Protein AF-A0A1H2I2M3-F1 (afdb_monomer_lite)

InterPro domains:
  IPR018961 DnaJ homologue, subfamily C, member 28, conserved domain [PF09350] (14-83)

Structure (mmCIF, N/CA/C/O backbone):
data_AF-A0A1H2I2M3-F1
#
_entry.id   AF-A0A1H2I2M3-F1
#
loop_
_atom_site.group_PDB
_atom_site.id
_atom_site.type_symbol
_atom_site.label_atom_id
_atom_site.label_alt_id
_atom_site.label_comp_id
_atom_site.label_asym_id
_atom_site.label_entity_id
_atom_site.label_seq_id
_atom_site.pdbx_PDB_ins_code
_atom_site.Cartn_x
_atom_site.Cartn_y
_atom_site.Cartn_z
_atom_site.occupancy
_atom_site.B_iso_or_equiv
_atom_site.auth_seq_id
_atom_site.auth_comp_id
_atom_site.auth_asym_id
_atom_site.auth_atom_id
_atom_site.pdbx_PDB_model_num
ATOM 1 N N . MET A 1 1 ? 15.510 4.700 -72.381 1.00 47.81 1 MET A N 1
ATOM 2 C CA . MET A 1 1 ? 16.588 4.131 -71.543 1.00 47.81 1 MET A CA 1
ATOM 3 C C . MET A 1 1 ? 15.978 3.822 -70.189 1.00 47.81 1 MET A C 1
ATOM 5 O O . MET A 1 1 ? 15.297 4.693 -69.669 1.00 47.81 1 MET A O 1
ATOM 9 N N . ALA A 1 2 ? 16.117 2.599 -69.675 1.00 64.12 2 ALA A N 1
ATOM 10 C CA . ALA A 1 2 ? 15.568 2.243 -68.368 1.00 64.12 2 ALA A CA 1
ATOM 11 C C . ALA A 1 2 ? 16.509 2.746 -67.267 1.00 64.12 2 ALA A C 1
ATOM 13 O O . ALA A 1 2 ? 17.705 2.452 -67.292 1.00 64.12 2 ALA A O 1
ATOM 14 N N . GLU A 1 3 ? 15.970 3.534 -66.344 1.00 76.62 3 GLU A N 1
ATOM 15 C CA . GLU A 1 3 ? 16.700 4.064 -65.198 1.00 76.62 3 GLU A CA 1
ATOM 16 C C . GLU A 1 3 ? 17.161 2.911 -64.294 1.00 76.62 3 GLU A C 1
ATOM 18 O O . GLU A 1 3 ? 16.385 2.019 -63.944 1.00 76.62 3 GLU A O 1
ATOM 23 N N . ARG A 1 4 ? 18.459 2.879 -63.969 1.00 75.50 4 ARG A N 1
ATOM 24 C CA . ARG A 1 4 ? 19.046 1.857 -63.095 1.00 75.50 4 ARG A CA 1
ATOM 25 C C . ARG A 1 4 ? 18.972 2.323 -61.649 1.00 75.50 4 ARG A C 1
ATOM 27 O O . ARG A 1 4 ? 19.328 3.456 -61.342 1.00 75.50 4 ARG A O 1
ATOM 34 N N . LYS A 1 5 ? 18.586 1.406 -60.763 1.00 76.25 5 LYS A N 1
ATOM 35 C CA . LYS A 1 5 ? 18.534 1.636 -59.318 1.00 76.25 5 LYS A CA 1
ATOM 36 C C . LYS A 1 5 ? 19.879 2.189 -58.797 1.00 76.25 5 LYS A C 1
ATOM 38 O O . LYS A 1 5 ? 20.904 1.540 -59.036 1.00 76.25 5 LYS A O 1
ATOM 43 N N . PRO A 1 6 ? 19.892 3.332 -58.084 1.00 83.94 6 PRO A N 1
ATOM 44 C CA . PRO A 1 6 ? 21.108 3.901 -57.514 1.00 83.94 6 PRO A CA 1
ATOM 45 C C . PRO A 1 6 ? 21.795 2.935 -56.533 1.00 83.94 6 PRO A C 1
ATOM 47 O O . PRO A 1 6 ? 21.110 2.251 -55.763 1.00 83.94 6 PRO A O 1
ATOM 50 N N . PRO A 1 7 ? 23.138 2.868 -56.521 1.00 71.12 7 PRO A N 1
ATOM 51 C CA . PRO A 1 7 ? 23.868 2.052 -55.555 1.00 71.12 7 PRO A CA 1
ATOM 52 C C . PRO A 1 7 ? 23.600 2.547 -54.123 1.00 71.12 7 PRO A C 1
ATOM 54 O O . PRO A 1 7 ? 23.611 3.746 -53.865 1.00 71.12 7 PRO A O 1
ATOM 57 N N . GLY A 1 8 ? 23.334 1.619 -53.197 1.00 77.69 8 GLY A N 1
ATOM 58 C CA . GLY A 1 8 ? 22.980 1.919 -51.799 1.00 77.69 8 GLY A CA 1
ATOM 59 C C . GLY A 1 8 ? 21.475 1.988 -51.510 1.00 77.69 8 GLY A C 1
ATOM 60 O O . GLY A 1 8 ? 21.080 1.978 -50.348 1.00 77.69 8 GLY A O 1
ATOM 61 N N . MET A 1 9 ? 20.619 1.983 -52.537 1.00 75.88 9 MET A N 1
ATOM 62 C CA . MET A 1 9 ? 19.170 1.930 -52.347 1.00 75.88 9 MET A CA 1
ATOM 63 C C . MET A 1 9 ? 18.713 0.474 -52.148 1.00 75.88 9 MET A C 1
ATOM 65 O O . MET A 1 9 ? 18.769 -0.348 -53.069 1.00 75.88 9 MET A O 1
ATOM 69 N N . GLY A 1 10 ? 18.274 0.141 -50.930 1.00 79.75 10 GLY A N 1
ATOM 70 C CA . GLY A 1 10 ? 17.680 -1.154 -50.574 1.00 79.75 10 GLY A CA 1
ATOM 71 C C . GLY A 1 10 ? 16.329 -1.402 -51.256 1.00 79.75 10 GLY A C 1
ATOM 72 O O . GLY A 1 10 ? 15.814 -0.549 -51.979 1.00 79.75 10 GLY A O 1
ATOM 73 N N . PHE A 1 11 ? 15.786 -2.614 -51.145 1.00 82.25 11 PHE A N 1
ATOM 74 C CA . PHE A 1 11 ? 14.374 -2.858 -51.477 1.00 82.25 11 PHE A CA 1
ATOM 75 C C . PHE A 1 11 ? 13.494 -2.392 -50.314 1.00 82.25 11 PHE A C 1
ATOM 77 O O . PHE A 1 11 ? 13.989 -2.308 -49.191 1.00 82.25 11 PHE A O 1
ATOM 84 N N . GLU A 1 12 ? 12.224 -2.085 -50.593 1.00 84.19 12 GLU A N 1
ATOM 85 C CA . GLU A 1 12 ? 11.235 -1.766 -49.555 1.00 84.19 12 GLU A CA 1
ATOM 86 C C . GLU A 1 12 ? 11.249 -2.878 -48.496 1.00 84.19 12 GLU A C 1
ATOM 88 O O . GLU A 1 12 ? 11.141 -4.064 -48.834 1.00 84.19 12 GLU A O 1
ATOM 93 N N . SER A 1 13 ? 11.443 -2.513 -47.226 1.00 90.00 13 SER A N 1
ATOM 94 C CA . SER A 1 13 ? 11.343 -3.489 -46.149 1.00 90.00 13 SER A CA 1
ATOM 95 C C . SER A 1 13 ? 9.880 -3.861 -45.917 1.00 90.00 13 SER A C 1
ATOM 97 O O . SER A 1 13 ? 8.958 -3.137 -46.291 1.00 90.00 13 SER A O 1
ATOM 99 N N . TRP A 1 14 ? 9.644 -4.991 -45.254 1.00 92.00 14 TRP A N 1
ATOM 100 C CA . TRP A 1 14 ? 8.286 -5.357 -44.854 1.00 92.00 14 TRP A CA 1
ATOM 101 C C . TRP A 1 14 ? 7.624 -4.265 -43.989 1.00 92.00 14 TRP A C 1
ATOM 103 O O . TRP A 1 14 ? 6.433 -4.014 -44.144 1.00 92.00 14 TRP A O 1
ATOM 113 N N . ILE A 1 15 ? 8.401 -3.565 -43.151 1.00 92.00 15 ILE A N 1
ATOM 114 C CA . ILE A 1 15 ? 7.915 -2.450 -42.324 1.00 92.00 15 ILE A CA 1
ATOM 115 C C . ILE A 1 15 ? 7.539 -1.250 -43.201 1.00 92.00 15 ILE A C 1
ATOM 117 O O . ILE A 1 15 ? 6.446 -0.711 -43.045 1.00 92.00 15 ILE A O 1
ATOM 121 N N . ASP A 1 16 ? 8.394 -0.870 -44.154 1.00 92.44 16 ASP A N 1
ATOM 122 C CA . ASP A 1 16 ? 8.117 0.251 -45.066 1.00 92.44 16 ASP A CA 1
ATOM 123 C C . ASP A 1 16 ? 6.842 -0.005 -45.880 1.00 92.44 16 ASP A C 1
ATOM 125 O O . ASP A 1 16 ? 5.989 0.876 -46.000 1.00 92.44 16 ASP A O 1
ATOM 129 N N . LYS A 1 17 ? 6.662 -1.249 -46.344 1.00 94.19 17 LYS A N 1
ATOM 130 C CA . LYS A 1 17 ? 5.452 -1.681 -47.045 1.00 94.19 17 LYS A CA 1
ATOM 131 C C . LYS A 1 17 ? 4.201 -1.531 -46.179 1.00 94.19 17 LYS A C 1
ATOM 133 O O . LYS A 1 17 ? 3.197 -1.015 -46.662 1.00 94.19 17 LYS A O 1
ATOM 138 N N . GLN A 1 18 ? 4.251 -1.946 -44.910 1.00 95.12 18 GLN A N 1
ATOM 139 C CA . GLN A 1 18 ? 3.126 -1.785 -43.979 1.00 95.12 18 GLN A CA 1
ATOM 140 C C . GLN A 1 18 ? 2.774 -0.309 -43.751 1.00 95.12 18 GLN A C 1
ATOM 142 O O . GLN A 1 18 ? 1.595 0.040 -43.731 1.00 95.12 18 GLN A O 1
ATOM 147 N N . VAL A 1 19 ? 3.780 0.563 -43.630 1.00 92.75 19 VAL A N 1
ATOM 148 C CA . VAL A 1 19 ? 3.571 2.009 -43.459 1.00 92.75 19 VAL A CA 1
ATOM 149 C C . VAL A 1 19 ? 2.932 2.624 -44.704 1.00 92.75 19 VAL A C 1
ATOM 151 O O . VAL A 1 19 ? 1.960 3.369 -44.574 1.00 92.75 19 VAL A O 1
ATOM 154 N N . ARG A 1 20 ? 3.424 2.289 -45.905 1.00 94.12 20 ARG A N 1
ATOM 155 C CA . ARG A 1 20 ? 2.847 2.771 -47.170 1.00 94.12 20 ARG A CA 1
ATOM 156 C C . ARG A 1 20 ? 1.401 2.313 -47.334 1.00 94.12 20 ARG A C 1
ATOM 158 O O . ARG A 1 20 ? 0.538 3.131 -47.627 1.00 94.12 20 ARG A O 1
ATOM 165 N N . GLU A 1 21 ? 1.121 1.033 -47.104 1.00 95.75 21 GLU A N 1
ATOM 166 C CA . GLU A 1 21 ? -0.240 0.497 -47.205 1.00 95.75 21 GLU A CA 1
ATOM 167 C C . GLU A 1 21 ? -1.193 1.146 -46.185 1.00 95.75 21 GLU A C 1
ATOM 169 O O . GLU A 1 21 ? -2.357 1.372 -46.502 1.00 95.75 21 GLU A O 1
ATOM 174 N N . ALA A 1 22 ? -0.727 1.473 -44.974 1.00 92.44 22 ALA A N 1
ATOM 175 C CA . ALA A 1 22 ? -1.521 2.198 -43.978 1.00 92.44 22 ALA A CA 1
ATOM 176 C C . ALA A 1 22 ? -1.791 3.660 -44.382 1.00 92.44 22 ALA A C 1
ATOM 178 O O . ALA A 1 22 ? -2.905 4.151 -44.196 1.00 92.44 22 ALA A O 1
ATOM 179 N N . GLN A 1 23 ? -0.814 4.339 -44.996 1.00 92.19 23 GLN A N 1
ATOM 180 C CA . GLN A 1 23 ? -1.016 5.668 -45.590 1.00 92.19 23 GLN A CA 1
ATOM 181 C C . GLN A 1 23 ? -2.013 5.630 -46.750 1.00 92.19 23 GLN A C 1
ATOM 183 O O . GLN A 1 23 ? -2.911 6.460 -46.797 1.00 92.19 23 GLN A O 1
ATOM 188 N N . GLU A 1 24 ? -1.914 4.646 -47.648 1.00 94.25 24 GLU A N 1
ATOM 189 C CA . GLU A 1 24 ? -2.851 4.468 -48.769 1.00 94.25 24 GLU A CA 1
ATOM 190 C C . GLU A 1 24 ? -4.293 4.207 -48.302 1.00 94.25 24 GLU A C 1
ATOM 192 O O . GLU A 1 24 ? -5.240 4.574 -48.995 1.00 94.25 24 GLU A O 1
ATOM 197 N N . ARG A 1 25 ? -4.473 3.605 -47.120 1.00 95.56 25 ARG A N 1
ATOM 198 C CA . ARG A 1 25 ? -5.786 3.420 -46.479 1.00 95.56 25 ARG A CA 1
ATOM 199 C C . ARG A 1 25 ? -6.299 4.656 -45.732 1.00 95.56 25 ARG A C 1
ATOM 201 O O . ARG A 1 25 ? -7.422 4.616 -45.235 1.00 95.56 25 ARG A O 1
ATOM 208 N N . GLY A 1 26 ? -5.506 5.721 -45.631 1.00 92.50 26 GLY A N 1
ATOM 209 C CA . GLY A 1 26 ? -5.875 6.942 -44.915 1.00 92.50 26 GLY A CA 1
ATOM 210 C C . GLY A 1 26 ? -5.849 6.814 -43.388 1.00 92.50 26 GLY A C 1
ATOM 211 O O . GLY A 1 26 ? -6.431 7.642 -42.693 1.00 92.50 26 GLY A O 1
ATOM 212 N N . GLU A 1 27 ? -5.160 5.812 -42.821 1.00 92.12 27 GLU A N 1
ATOM 213 C CA . GLU A 1 27 ? -5.087 5.618 -41.356 1.00 92.12 27 GLU A CA 1
ATOM 214 C C . GLU A 1 27 ? -4.399 6.786 -40.619 1.00 92.12 27 GLU A C 1
ATOM 216 O O . GLU A 1 27 ? -4.521 6.915 -39.402 1.00 92.12 27 GLU A O 1
ATOM 221 N N . PHE A 1 28 ? -3.697 7.657 -41.352 1.00 89.31 28 PHE A N 1
ATOM 222 C CA . PHE A 1 28 ? -3.025 8.848 -40.827 1.00 89.31 28 PHE A CA 1
ATOM 223 C C . PHE A 1 28 ? -3.736 10.173 -41.176 1.00 89.31 28 PHE A C 1
ATOM 225 O O . PHE A 1 28 ? -3.228 11.234 -40.810 1.00 89.31 28 PHE A O 1
ATOM 232 N N . ASP A 1 29 ? -4.888 10.143 -41.857 1.00 88.12 29 ASP A N 1
ATOM 233 C CA . ASP A 1 29 ? -5.543 11.359 -42.371 1.00 88.12 29 ASP A CA 1
ATOM 234 C C . ASP A 1 29 ? -6.263 12.171 -41.277 1.00 88.12 29 ASP A C 1
ATOM 236 O O . ASP A 1 29 ? -6.307 13.398 -41.351 1.00 88.12 29 ASP A O 1
ATOM 240 N N . ASP A 1 30 ? -6.778 11.514 -40.230 1.00 86.44 30 ASP A N 1
ATOM 241 C CA . ASP A 1 30 ? -7.520 12.148 -39.122 1.00 86.44 30 ASP A CA 1
ATOM 242 C C . ASP A 1 30 ? -6.716 12.181 -37.810 1.00 86.44 30 ASP A C 1
ATOM 244 O O . ASP A 1 30 ? -7.215 11.923 -36.712 1.00 86.44 30 ASP A O 1
ATOM 248 N N . LEU A 1 31 ? -5.414 12.472 -37.899 1.00 88.50 31 LEU A N 1
ATOM 249 C CA . LEU A 1 31 ? -4.622 12.671 -36.688 1.00 88.50 31 LEU A CA 1
ATOM 250 C C . LEU A 1 31 ? -4.967 14.036 -36.060 1.00 88.50 31 LEU A C 1
ATOM 252 O O . LEU A 1 31 ? -4.858 15.065 -36.732 1.00 88.50 31 LEU A O 1
ATOM 256 N N . PRO A 1 32 ? -5.265 14.109 -34.746 1.00 82.50 32 PRO A N 1
ATOM 257 C CA . PRO A 1 32 ? -5.726 15.340 -34.086 1.00 82.50 32 PRO A CA 1
ATOM 258 C C . PRO A 1 32 ? -4.817 16.567 -34.285 1.00 82.50 32 PRO A C 1
ATOM 260 O O . PRO A 1 32 ? -5.284 17.716 -34.310 1.00 82.50 32 PRO A O 1
ATOM 263 N N . LEU A 1 33 ? -3.511 16.314 -34.429 1.00 81.19 33 LEU A N 1
ATOM 264 C CA . LEU A 1 33 ? -2.455 17.314 -34.588 1.00 81.19 33 LEU A CA 1
ATOM 265 C C . LEU A 1 33 ? -1.786 17.287 -35.975 1.00 81.19 33 LEU A C 1
ATOM 267 O O . LEU A 1 33 ? -0.739 17.912 -36.140 1.00 81.19 33 LEU A O 1
ATOM 271 N N . ALA A 1 34 ? -2.362 16.609 -36.977 1.00 86.62 34 ALA A N 1
ATOM 272 C CA . ALA A 1 34 ? -1.834 16.632 -38.344 1.00 86.62 34 ALA A CA 1
ATOM 273 C C . ALA A 1 34 ? -1.679 18.078 -38.846 1.00 86.62 34 ALA A C 1
ATOM 275 O O . ALA A 1 34 ? -2.630 18.860 -38.834 1.00 86.62 34 ALA A O 1
ATOM 276 N N . GLY A 1 35 ? -0.456 18.447 -39.239 1.00 85.94 35 GLY A N 1
ATOM 277 C CA . GLY A 1 35 ? -0.126 19.784 -39.749 1.00 85.94 35 GLY A CA 1
ATOM 278 C C . GLY A 1 35 ? -0.225 20.931 -38.732 1.00 85.94 35 GLY A C 1
ATOM 279 O O . GLY A 1 35 ? 0.024 22.080 -39.096 1.00 85.94 35 GLY A O 1
ATOM 280 N N . LYS A 1 36 ? -0.568 20.657 -37.467 1.00 86.25 36 LYS A N 1
ATOM 281 C CA . LYS A 1 36 ? -0.668 21.662 -36.399 1.00 86.25 36 LYS A CA 1
ATOM 282 C C . LYS A 1 36 ? 0.628 21.693 -35.580 1.00 86.25 36 LYS A C 1
ATOM 284 O O . LYS A 1 36 ? 1.267 20.653 -35.412 1.00 86.25 36 LYS A O 1
ATOM 289 N N . PRO A 1 37 ? 1.031 22.855 -35.033 1.00 83.25 37 PRO A N 1
ATOM 290 C CA . PRO A 1 37 ? 2.143 22.902 -34.093 1.00 83.25 37 PRO A CA 1
ATOM 291 C C . PRO A 1 37 ? 1.828 22.048 -32.860 1.00 83.25 37 PRO A C 1
ATOM 293 O O . PRO A 1 37 ? 0.686 22.001 -32.395 1.00 83.25 37 PRO A O 1
ATOM 296 N N . LEU A 1 38 ? 2.852 21.391 -32.312 1.00 76.56 38 LEU A N 1
ATOM 297 C CA . LEU A 1 38 ? 2.714 20.697 -31.036 1.00 76.56 38 LEU A CA 1
ATOM 298 C C . LEU A 1 38 ? 2.340 21.713 -29.939 1.00 76.56 38 LEU A C 1
ATOM 300 O O . LEU A 1 38 ? 2.870 22.830 -29.948 1.00 76.56 38 LEU A O 1
ATOM 304 N N . PRO A 1 39 ? 1.458 21.351 -28.989 1.00 77.56 39 PRO A N 1
ATOM 305 C CA . PRO A 1 39 ? 1.118 22.228 -27.879 1.00 77.56 39 PRO A CA 1
ATOM 306 C C . PRO A 1 39 ? 2.385 22.665 -27.126 1.00 77.56 39 PRO A C 1
ATOM 308 O O . PRO A 1 39 ? 3.297 21.849 -26.947 1.00 77.56 39 PRO A O 1
ATOM 311 N N . PRO A 1 40 ? 2.467 23.927 -26.667 1.00 72.44 40 PRO A N 1
ATOM 312 C CA . PRO A 1 40 ? 3.627 24.410 -2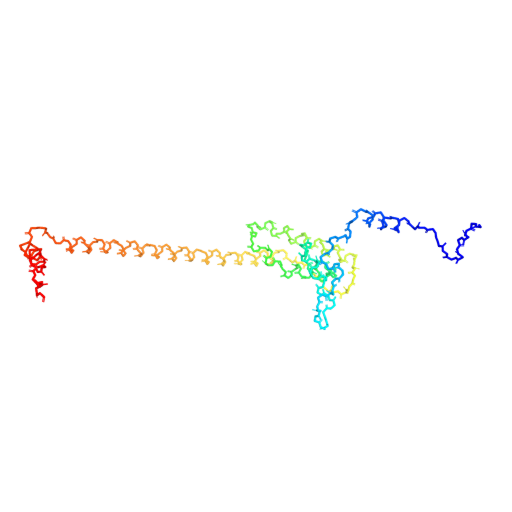5.932 1.00 72.44 40 PRO A CA 1
ATOM 313 C C . PRO A 1 40 ? 3.799 23.600 -24.642 1.00 72.44 40 PRO A C 1
ATOM 315 O O . PRO A 1 40 ? 2.955 23.642 -23.747 1.00 72.44 40 PRO A O 1
ATOM 318 N N . ARG A 1 41 ? 4.899 22.849 -24.545 1.00 69.25 41 ARG A N 1
ATOM 319 C CA . ARG A 1 41 ? 5.267 22.116 -23.327 1.00 69.25 41 ARG A CA 1
ATOM 320 C C . ARG A 1 41 ? 5.976 23.058 -22.359 1.00 69.25 41 ARG A C 1
ATOM 322 O O . ARG A 1 41 ? 6.751 23.918 -22.778 1.00 69.25 41 ARG A O 1
ATOM 329 N N . ARG A 1 42 ? 5.735 22.893 -21.056 1.00 70.50 42 ARG A N 1
ATOM 330 C CA . ARG A 1 42 ? 6.528 23.587 -20.031 1.00 70.50 42 ARG A CA 1
ATOM 331 C C . ARG A 1 42 ? 7.982 23.115 -20.128 1.00 70.50 42 ARG A C 1
ATOM 333 O O . ARG A 1 42 ? 8.235 21.924 -20.303 1.00 70.50 42 ARG A O 1
ATOM 340 N N . GLN A 1 43 ? 8.935 24.043 -20.023 1.00 67.06 43 GLN A N 1
ATOM 341 C CA . GLN A 1 43 ? 10.354 23.686 -19.943 1.00 67.06 43 GLN A CA 1
ATOM 342 C C . GLN A 1 43 ? 10.582 22.729 -18.764 1.00 67.06 43 GLN A C 1
ATOM 344 O O . GLN A 1 43 ? 10.121 22.994 -17.655 1.00 67.06 43 GLN A O 1
ATOM 349 N N . GLY A 1 44 ? 11.271 21.616 -19.028 1.00 68.00 44 GLY A N 1
ATOM 350 C CA . GLY A 1 44 ? 11.573 20.572 -18.042 1.00 68.00 44 GLY A CA 1
ATOM 351 C C . GLY A 1 44 ? 10.565 19.421 -17.973 1.00 68.00 44 GLY A C 1
ATOM 352 O O . GLY A 1 44 ? 10.747 18.519 -17.160 1.00 68.00 44 GLY A O 1
ATOM 353 N N . ASP A 1 45 ? 9.523 19.417 -18.809 1.00 73.50 45 ASP A N 1
ATOM 354 C CA . ASP A 1 45 ? 8.468 18.403 -18.747 1.00 73.50 45 ASP A CA 1
ATOM 355 C C . ASP A 1 45 ? 8.578 17.316 -19.830 1.00 73.50 45 ASP A C 1
ATOM 357 O O . ASP A 1 45 ? 7.672 17.087 -20.633 1.00 73.50 45 ASP A O 1
ATOM 361 N N . GLU A 1 46 ? 9.727 16.641 -19.870 1.00 76.56 46 GLU A N 1
ATOM 362 C CA . GLU A 1 46 ? 10.016 15.578 -20.846 1.00 76.56 46 GLU A CA 1
ATOM 363 C C . GLU A 1 46 ? 9.140 14.330 -20.647 1.00 76.56 46 GLU A C 1
ATOM 365 O O . GLU A 1 46 ? 8.926 13.564 -21.585 1.00 76.56 46 GLU A O 1
ATOM 370 N N . TYR A 1 47 ? 8.597 14.139 -19.440 1.00 81.81 47 TYR A N 1
ATOM 371 C CA . TYR A 1 47 ? 7.877 12.927 -19.041 1.00 81.81 47 TYR A CA 1
ATOM 372 C C . TYR A 1 47 ? 6.348 13.071 -19.021 1.00 81.81 47 TYR A C 1
ATOM 374 O O . TYR A 1 47 ? 5.660 12.074 -18.800 1.00 81.81 47 TYR A O 1
ATOM 382 N N . THR A 1 48 ? 5.778 14.263 -19.245 1.00 83.88 48 THR A N 1
ATOM 383 C CA . THR A 1 48 ? 4.311 14.437 -19.189 1.00 83.88 48 THR A CA 1
ATOM 384 C C . THR A 1 48 ? 3.574 13.630 -20.241 1.00 83.88 48 THR A C 1
ATOM 386 O O . THR A 1 48 ? 2.570 13.010 -19.906 1.00 83.88 48 THR A O 1
ATOM 389 N N . TRP A 1 49 ? 4.108 13.513 -21.459 1.00 82.88 49 TRP A N 1
ATOM 390 C CA . TRP A 1 49 ? 3.474 12.682 -22.488 1.00 82.88 49 TRP A CA 1
ATOM 391 C C . TRP A 1 49 ? 3.379 11.203 -22.065 1.00 82.88 49 TRP A C 1
ATOM 393 O O . TRP A 1 49 ? 2.418 10.530 -22.423 1.00 82.88 49 TRP A O 1
ATOM 403 N N . ILE A 1 50 ? 4.335 10.698 -21.267 1.00 87.12 50 ILE A N 1
ATOM 404 C CA . ILE A 1 50 ? 4.295 9.328 -20.728 1.00 87.12 50 ILE A CA 1
ATOM 405 C C . ILE A 1 50 ? 3.157 9.199 -19.721 1.00 87.12 50 ILE A C 1
ATOM 407 O O . ILE A 1 50 ? 2.408 8.229 -19.762 1.00 87.12 50 ILE A O 1
ATOM 411 N N . ARG A 1 51 ? 3.002 10.180 -18.824 1.00 85.12 51 ARG A N 1
ATOM 412 C CA . ARG A 1 51 ? 1.914 10.180 -17.834 1.00 85.12 51 ARG A CA 1
ATOM 413 C C . ARG A 1 51 ? 0.549 10.280 -18.508 1.00 85.12 51 ARG A C 1
ATOM 415 O O . ARG A 1 51 ? -0.356 9.553 -18.122 1.00 85.12 51 ARG A O 1
ATOM 422 N N . GLU A 1 52 ? 0.418 11.144 -19.512 1.00 86.31 52 GLU A N 1
ATOM 423 C CA . GLU A 1 52 ? -0.796 11.281 -20.323 1.00 86.31 52 GLU A CA 1
ATOM 424 C C . GLU A 1 52 ? -1.116 9.982 -21.061 1.00 86.31 52 GLU A C 1
ATOM 426 O O . GLU A 1 52 ? -2.258 9.534 -21.037 1.00 86.31 52 GLU A O 1
ATOM 431 N N . LYS A 1 53 ? -0.105 9.338 -21.658 1.00 87.19 53 LYS A N 1
ATOM 432 C CA . LYS A 1 53 ? -0.279 8.052 -22.334 1.00 87.19 53 LYS A CA 1
ATOM 433 C C . LYS A 1 53 ? -0.707 6.960 -21.358 1.00 87.19 53 LYS A C 1
ATOM 435 O O . LYS A 1 53 ? -1.674 6.271 -21.641 1.00 87.19 53 LYS A O 1
ATOM 440 N N . LEU A 1 54 ? -0.051 6.831 -20.206 1.00 90.94 54 LEU A N 1
ATOM 441 C CA . LEU A 1 54 ? -0.452 5.867 -19.177 1.00 90.94 54 LEU A CA 1
ATOM 442 C C . LEU A 1 54 ? -1.881 6.121 -18.691 1.00 90.94 54 LEU A C 1
ATOM 444 O O . LEU A 1 54 ? -2.672 5.189 -18.629 1.00 90.94 54 LEU A O 1
ATOM 448 N N . ALA A 1 55 ? -2.240 7.380 -18.428 1.00 87.62 55 ALA A N 1
ATOM 449 C CA . ALA A 1 55 ? -3.596 7.738 -18.026 1.00 87.62 55 ALA A CA 1
ATOM 450 C C . ALA A 1 55 ? -4.633 7.392 -19.108 1.00 87.62 55 ALA A C 1
ATOM 452 O O . ALA A 1 55 ? -5.713 6.908 -18.778 1.00 87.62 55 ALA A O 1
ATOM 453 N N . ALA A 1 56 ? -4.301 7.601 -20.387 1.00 89.00 56 ALA A N 1
ATOM 454 C CA . ALA A 1 56 ? -5.156 7.231 -21.512 1.00 89.00 56 ALA A CA 1
ATOM 455 C C . ALA A 1 56 ? -5.351 5.709 -21.639 1.00 89.00 56 ALA A C 1
ATOM 457 O O . ALA A 1 56 ? -6.434 5.275 -22.016 1.00 89.00 56 ALA A O 1
ATOM 458 N N . GLU A 1 57 ? -4.341 4.909 -21.288 1.00 91.38 57 GLU A N 1
ATOM 459 C CA . GLU A 1 57 ? -4.427 3.439 -21.246 1.00 91.38 57 GLU A CA 1
ATOM 460 C C . GLU A 1 57 ? -5.041 2.908 -19.933 1.00 91.38 57 GLU A C 1
ATOM 462 O O . GLU A 1 57 ? -5.207 1.703 -19.768 1.00 91.38 57 GLU A O 1
ATOM 467 N N . GLY A 1 58 ? -5.384 3.783 -18.978 1.00 90.38 58 GLY A N 1
ATOM 468 C CA . GLY A 1 58 ? -5.876 3.379 -17.656 1.00 90.38 58 GLY A CA 1
ATOM 469 C C . GLY A 1 58 ? -4.799 2.774 -16.747 1.00 90.38 58 GLY A C 1
ATOM 470 O O . GLY A 1 58 ? -5.120 2.164 -15.728 1.00 90.38 58 GLY A O 1
ATOM 471 N N . GLU A 1 59 ? -3.528 2.960 -17.092 1.00 89.75 59 GLU A N 1
ATOM 472 C CA . GLU A 1 59 ? -2.385 2.402 -16.382 1.00 89.75 59 GLU A CA 1
ATOM 473 C C . GLU A 1 59 ? -1.834 3.367 -15.330 1.00 89.75 59 GLU A C 1
ATOM 475 O O . GLU A 1 59 ? -1.778 4.590 -15.498 1.00 89.75 59 GLU A O 1
ATOM 480 N N . SER A 1 60 ? -1.373 2.805 -14.215 1.00 87.19 60 SER A N 1
ATOM 481 C CA . SER A 1 60 ? -0.727 3.588 -13.163 1.00 87.19 60 SER A CA 1
ATOM 482 C C . SER A 1 60 ? 0.734 3.875 -13.505 1.00 87.19 60 SER A C 1
ATOM 484 O O . SER A 1 60 ? 1.444 3.030 -14.047 1.00 87.19 60 SER A O 1
ATOM 486 N N . THR A 1 61 ? 1.250 5.025 -13.063 1.00 87.31 61 THR A N 1
ATOM 487 C CA . THR A 1 61 ? 2.696 5.309 -13.082 1.00 87.31 61 THR A CA 1
ATOM 488 C C . THR A 1 61 ? 3.512 4.303 -12.265 1.00 87.31 61 THR A C 1
ATOM 490 O O . THR A 1 61 ? 4.710 4.154 -12.504 1.00 87.31 61 THR A O 1
ATOM 493 N N . ASP A 1 62 ? 2.868 3.555 -11.364 1.00 89.06 62 ASP A N 1
ATOM 494 C CA . ASP A 1 62 ? 3.474 2.459 -10.601 1.00 89.06 62 ASP A CA 1
ATOM 495 C C . ASP A 1 62 ? 3.984 1.324 -11.505 1.00 89.06 62 ASP A C 1
ATOM 497 O O . ASP A 1 62 ? 4.929 0.627 -11.131 1.00 89.06 62 ASP A O 1
ATOM 501 N N . ALA A 1 63 ? 3.422 1.171 -12.710 1.00 86.06 63 ALA A N 1
ATOM 502 C CA . ALA A 1 63 ? 3.866 0.188 -13.698 1.00 86.06 63 ALA A CA 1
ATOM 503 C C . ALA A 1 63 ? 5.296 0.451 -14.201 1.00 86.06 63 ALA A C 1
ATOM 505 O O . ALA A 1 63 ? 5.991 -0.486 -14.590 1.00 86.06 63 ALA A O 1
ATOM 506 N N . LEU A 1 64 ? 5.755 1.707 -14.151 1.00 89.56 64 LEU A N 1
ATOM 507 C CA . LEU A 1 64 ? 7.109 2.096 -14.557 1.00 89.56 64 LEU A CA 1
ATOM 508 C C . LEU A 1 64 ? 8.148 1.910 -13.446 1.00 89.56 64 LEU A C 1
ATOM 510 O O . LEU A 1 64 ? 9.345 2.065 -13.692 1.00 89.56 64 LEU A O 1
ATOM 514 N N . LEU A 1 65 ? 7.719 1.627 -12.212 1.00 92.38 65 LEU A N 1
ATOM 515 C CA . LEU A 1 65 ? 8.649 1.465 -11.104 1.00 92.38 65 LEU A CA 1
ATOM 516 C C . LEU A 1 65 ? 9.468 0.181 -11.282 1.00 92.38 65 LEU A C 1
ATOM 518 O O . LEU A 1 65 ? 8.905 -0.874 -11.588 1.00 92.38 65 LEU A O 1
ATOM 522 N N . PRO A 1 66 ? 10.781 0.220 -10.993 1.00 94.50 66 PRO A N 1
ATOM 523 C CA . PRO A 1 66 ? 11.554 -0.995 -10.818 1.00 94.50 66 PRO A CA 1
ATOM 524 C C . PRO A 1 66 ? 10.886 -1.918 -9.796 1.00 94.50 66 PRO A C 1
ATOM 526 O O . PRO A 1 66 ? 10.381 -1.453 -8.769 1.00 94.50 66 PRO A O 1
ATOM 529 N N . THR A 1 67 ? 10.946 -3.227 -10.043 1.00 94.69 67 THR A N 1
ATOM 530 C CA . THR A 1 67 ? 10.308 -4.266 -9.219 1.00 94.69 67 THR A CA 1
ATOM 531 C C . THR A 1 67 ? 10.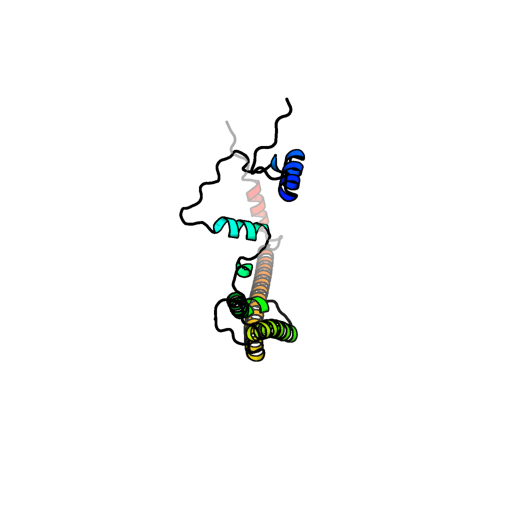427 -4.042 -7.705 1.00 94.69 67 THR A C 1
ATOM 533 O O . THR A 1 67 ? 9.390 -4.063 -7.042 1.00 94.69 67 THR A O 1
ATOM 536 N N . PRO A 1 68 ? 11.611 -3.768 -7.118 1.00 95.56 68 PRO A N 1
ATOM 537 C CA . PRO A 1 68 ? 11.698 -3.614 -5.667 1.00 95.56 68 PRO A CA 1
ATOM 538 C C . PRO A 1 68 ? 11.029 -2.339 -5.131 1.00 95.56 68 PRO A C 1
ATOM 540 O O . PRO A 1 68 ? 10.490 -2.357 -4.026 1.00 95.56 68 PRO A O 1
ATOM 543 N N . LEU A 1 69 ? 10.998 -1.243 -5.903 1.00 95.81 69 LEU A N 1
ATOM 544 C CA . LEU A 1 69 ? 10.236 -0.048 -5.517 1.00 95.81 69 LEU A CA 1
ATOM 545 C C . LEU A 1 69 ? 8.737 -0.311 -5.559 1.00 95.81 69 LEU A C 1
ATOM 547 O O . LEU A 1 69 ? 8.017 0.146 -4.672 1.00 95.81 69 LEU A O 1
ATOM 551 N N . ARG A 1 70 ? 8.280 -1.066 -6.561 1.00 95.44 70 ARG A N 1
ATOM 552 C CA . ARG A 1 70 ? 6.881 -1.475 -6.662 1.00 95.44 70 ARG A CA 1
ATOM 553 C C . ARG A 1 70 ? 6.474 -2.325 -5.458 1.00 95.44 70 ARG A C 1
ATOM 555 O O . ARG A 1 70 ? 5.526 -1.960 -4.775 1.00 95.44 70 ARG A O 1
ATOM 562 N N . LEU A 1 71 ? 7.253 -3.354 -5.114 1.00 96.31 71 LEU A N 1
ATOM 563 C CA . LEU A 1 71 ? 6.998 -4.196 -3.937 1.00 96.31 71 LEU A CA 1
ATOM 564 C C . LEU A 1 71 ? 6.966 -3.382 -2.637 1.00 96.31 71 LEU A C 1
ATOM 566 O O . LEU A 1 71 ? 6.041 -3.518 -1.844 1.00 96.31 71 LEU A O 1
ATOM 570 N N . ARG A 1 72 ? 7.927 -2.475 -2.430 1.00 95.94 72 ARG A N 1
ATOM 571 C CA . ARG A 1 72 ? 7.950 -1.610 -1.241 1.00 95.94 72 ARG A CA 1
ATOM 572 C C . ARG A 1 72 ? 6.739 -0.677 -1.172 1.00 95.94 72 ARG A C 1
ATOM 574 O O . ARG A 1 72 ? 6.216 -0.424 -0.089 1.00 95.94 72 ARG A O 1
ATOM 581 N N . LYS A 1 73 ? 6.289 -0.164 -2.318 1.00 95.75 73 LYS A N 1
ATOM 582 C CA . LYS A 1 73 ? 5.082 0.660 -2.405 1.00 95.75 73 LYS A CA 1
ATOM 583 C C . LYS A 1 73 ? 3.824 -0.146 -2.095 1.00 95.75 73 LYS A C 1
ATOM 585 O O . LYS A 1 73 ? 2.952 0.370 -1.408 1.00 95.75 73 LYS A O 1
ATOM 590 N N . GLU A 1 74 ? 3.737 -1.387 -2.557 1.00 95.88 74 GLU A N 1
ATOM 591 C CA . GLU A 1 74 ? 2.627 -2.286 -2.230 1.00 95.88 74 GLU A CA 1
ATOM 592 C C . GLU A 1 74 ? 2.574 -2.615 -0.734 1.00 95.88 74 GLU A C 1
ATOM 594 O O . GLU A 1 74 ? 1.504 -2.525 -0.144 1.00 95.88 74 GLU A O 1
ATOM 599 N N . VAL A 1 75 ? 3.724 -2.877 -0.097 1.00 96.81 75 VAL A N 1
ATOM 600 C CA . VAL A 1 75 ? 3.814 -3.036 1.367 1.00 96.81 75 VAL A CA 1
ATOM 601 C C . VAL A 1 75 ? 3.286 -1.792 2.088 1.00 96.81 75 VAL A C 1
ATOM 603 O O . VAL A 1 75 ? 2.510 -1.906 3.029 1.00 96.81 75 VAL A O 1
ATOM 606 N N . HIS A 1 76 ? 3.660 -0.594 1.632 1.00 95.81 76 HIS A N 1
ATOM 607 C CA . HIS A 1 76 ? 3.172 0.652 2.228 1.00 95.81 76 HIS A CA 1
ATOM 608 C C . HIS A 1 76 ? 1.671 0.879 1.995 1.00 95.81 76 HIS A C 1
ATOM 610 O O . HIS A 1 76 ? 1.016 1.465 2.846 1.00 95.81 76 HIS A O 1
ATOM 616 N N . LYS A 1 77 ? 1.132 0.456 0.846 1.00 95.56 77 LYS A N 1
ATOM 617 C CA . LYS A 1 77 ? -0.289 0.600 0.479 1.00 95.56 77 LYS A CA 1
ATOM 618 C C . LYS A 1 77 ? -1.194 -0.477 1.090 1.00 95.56 77 LYS A C 1
ATOM 620 O O . LYS A 1 77 ? -2.399 -0.515 0.817 1.00 95.56 77 LYS A O 1
ATOM 625 N N . LEU A 1 78 ? -0.616 -1.415 1.835 1.00 95.56 78 LEU A N 1
ATOM 626 C CA . LEU A 1 78 ? -1.335 -2.555 2.379 1.00 95.56 78 LEU A CA 1
ATOM 627 C C . LEU A 1 78 ? -2.485 -2.126 3.313 1.00 95.56 78 LEU A C 1
ATOM 629 O O . LEU A 1 78 ? -3.592 -2.631 3.118 1.00 95.56 78 LEU A O 1
ATOM 633 N N . PRO A 1 79 ? -2.311 -1.162 4.245 1.00 94.00 79 PRO A N 1
ATOM 634 C CA . PRO A 1 79 ? -3.402 -0.712 5.112 1.00 94.00 79 PRO A CA 1
ATOM 635 C C . PRO A 1 79 ? -4.591 -0.139 4.331 1.00 94.00 79 PRO A C 1
ATOM 637 O O . PRO A 1 79 ? -5.746 -0.421 4.656 1.00 94.00 79 PRO A O 1
ATOM 640 N N . GLU A 1 80 ? -4.333 0.631 3.270 1.00 94.62 80 GLU A N 1
ATOM 641 C CA . GLU A 1 80 ? -5.379 1.184 2.410 1.00 94.62 80 GLU A CA 1
ATOM 642 C C . GLU A 1 80 ? -6.084 0.089 1.610 1.00 94.62 80 GLU A C 1
ATOM 644 O O . GLU A 1 80 ? -7.310 0.093 1.514 1.00 94.62 80 GLU A O 1
ATOM 649 N N . THR A 1 81 ? -5.326 -0.870 1.077 1.00 94.19 81 THR A N 1
ATOM 650 C CA . THR A 1 81 ? -5.860 -1.986 0.281 1.00 94.19 81 THR A CA 1
ATOM 651 C C . THR A 1 81 ? -6.767 -2.889 1.120 1.00 94.19 81 THR A C 1
ATOM 653 O O . THR A 1 81 ? -7.801 -3.360 0.649 1.00 94.19 81 THR A O 1
ATOM 656 N N . LEU A 1 82 ? -6.424 -3.099 2.393 1.00 95.88 82 LEU A N 1
ATOM 657 C CA . LEU A 1 82 ? -7.174 -3.963 3.306 1.00 95.88 82 LEU A CA 1
ATOM 658 C C . LEU A 1 82 ? -8.385 -3.276 3.954 1.00 95.88 82 LEU A C 1
ATOM 660 O O . LEU A 1 82 ? -9.162 -3.931 4.655 1.00 95.88 82 LEU A O 1
ATOM 664 N N . ARG A 1 83 ? -8.580 -1.972 3.725 1.00 92.94 83 ARG A N 1
ATOM 665 C CA . ARG A 1 83 ? -9.606 -1.162 4.400 1.00 92.94 83 ARG A CA 1
ATOM 666 C C . ARG A 1 83 ? -11.018 -1.736 4.262 1.00 92.94 83 ARG A C 1
ATOM 668 O O . ARG A 1 83 ? -11.765 -1.752 5.250 1.00 92.94 83 ARG A O 1
ATOM 675 N N . ASP A 1 84 ? -11.345 -2.219 3.066 1.00 91.50 84 ASP A N 1
ATOM 676 C CA . ASP A 1 84 ? -12.674 -2.722 2.693 1.00 91.50 84 ASP A CA 1
ATOM 677 C C . ASP A 1 84 ? -12.808 -4.249 2.824 1.00 91.50 84 ASP A C 1
ATOM 679 O O . ASP A 1 84 ? -13.902 -4.806 2.681 1.00 91.50 84 ASP A O 1
ATOM 683 N N . VAL A 1 85 ? -11.717 -4.943 3.158 1.00 94.62 85 VAL A N 1
ATOM 684 C CA . VAL A 1 85 ? -11.708 -6.395 3.345 1.00 94.62 85 VAL A CA 1
ATOM 685 C C . VAL A 1 85 ? -12.463 -6.763 4.624 1.00 94.62 85 VAL A C 1
ATOM 687 O O . VAL A 1 85 ? -12.264 -6.176 5.690 1.00 94.62 85 VAL A O 1
ATOM 690 N N . ARG A 1 86 ? -13.361 -7.754 4.522 1.00 91.50 86 ARG A N 1
ATOM 691 C CA . ARG A 1 86 ? -14.258 -8.169 5.619 1.00 91.50 86 ARG A CA 1
ATOM 692 C C . ARG A 1 86 ? -13.854 -9.457 6.331 1.00 91.50 86 ARG A C 1
ATOM 694 O O . ARG A 1 86 ? -14.377 -9.703 7.418 1.00 91.50 86 ARG A O 1
ATOM 701 N N . SER A 1 87 ? -12.969 -10.259 5.753 1.00 95.81 87 SER A N 1
ATOM 702 C CA . SER A 1 87 ? -12.534 -11.539 6.317 1.00 95.81 87 SER A CA 1
ATOM 703 C C . SER A 1 87 ? -11.056 -11.483 6.661 1.00 95.81 87 SER A C 1
ATOM 705 O O . SER A 1 87 ? -10.258 -11.036 5.844 1.00 95.81 87 SER A O 1
ATOM 707 N N . GLU A 1 88 ? -10.696 -11.977 7.843 1.00 96.31 88 GLU A N 1
ATOM 708 C CA . GLU A 1 88 ? -9.294 -12.140 8.227 1.00 96.31 88 GLU A CA 1
ATOM 709 C C . GLU A 1 88 ? -8.555 -13.090 7.286 1.00 96.31 88 GLU A C 1
ATOM 711 O O . GLU A 1 88 ? -7.411 -12.821 6.939 1.00 96.31 88 GLU A O 1
ATOM 716 N N . GLN A 1 89 ? -9.210 -14.165 6.832 1.00 97.12 89 GLN A N 1
ATOM 717 C CA . GLN A 1 89 ? -8.580 -15.104 5.906 1.00 97.12 89 GLN A CA 1
ATOM 718 C C . GLN A 1 89 ? -8.144 -14.382 4.629 1.00 97.12 89 GLN A C 1
ATOM 720 O O . GLN A 1 89 ? -7.002 -14.506 4.220 1.00 97.12 89 GLN A O 1
ATOM 725 N N . THR A 1 90 ? -9.006 -13.521 4.083 1.00 97.06 90 THR A N 1
ATOM 726 C CA . THR A 1 90 ? -8.677 -12.716 2.901 1.00 97.06 90 THR A CA 1
ATOM 727 C C . THR A 1 90 ? -7.533 -11.736 3.165 1.00 97.06 90 THR A C 1
ATOM 729 O O . THR A 1 90 ? -6.728 -11.499 2.275 1.00 97.06 90 THR A O 1
ATOM 732 N N . VAL A 1 91 ? -7.424 -11.174 4.376 1.00 97.62 91 VAL A N 1
ATOM 733 C CA . VAL A 1 91 ? -6.264 -10.345 4.749 1.00 97.62 91 VAL A CA 1
ATOM 734 C C . VAL A 1 91 ? -4.978 -11.169 4.687 1.00 97.62 91 VAL A C 1
ATOM 736 O O . VAL A 1 91 ? -4.000 -10.722 4.090 1.00 97.62 91 VAL A O 1
ATOM 739 N N . ARG A 1 92 ? -4.989 -12.376 5.263 1.00 98.06 92 ARG A N 1
ATOM 740 C CA . ARG A 1 92 ? -3.840 -13.292 5.245 1.00 98.06 92 ARG A CA 1
ATOM 741 C C . ARG A 1 92 ? -3.479 -13.708 3.822 1.00 98.06 92 ARG A C 1
ATOM 743 O O . ARG A 1 92 ? -2.318 -13.595 3.458 1.00 98.06 92 ARG A O 1
ATOM 750 N N . ASP A 1 93 ? -4.468 -14.053 3.001 1.00 97.94 93 ASP A N 1
ATOM 751 C CA . ASP A 1 93 ? -4.262 -14.431 1.599 1.00 97.94 93 ASP A CA 1
ATOM 752 C C . ASP A 1 93 ? -3.576 -13.301 0.800 1.00 97.94 93 ASP A C 1
ATOM 754 O O . ASP A 1 93 ? -2.631 -13.550 0.053 1.00 97.94 93 ASP A O 1
ATOM 758 N N . VAL A 1 94 ? -3.996 -12.042 0.997 1.00 97.62 94 VAL A N 1
ATOM 759 C CA . VAL A 1 94 ? -3.387 -10.865 0.344 1.00 97.62 94 VAL A CA 1
ATOM 760 C C . VAL A 1 94 ? -1.939 -10.653 0.797 1.00 97.62 94 VAL A C 1
ATOM 762 O O . VAL A 1 94 ? -1.063 -10.356 -0.021 1.00 97.62 94 VAL A O 1
ATOM 765 N N . VAL A 1 95 ? -1.669 -10.805 2.097 1.00 98.06 95 VAL A N 1
ATOM 766 C CA . VAL A 1 95 ? -0.307 -10.715 2.645 1.00 98.06 95 VAL A CA 1
ATOM 767 C C . VAL A 1 95 ? 0.572 -11.835 2.090 1.00 98.06 95 VAL A C 1
ATOM 769 O O . VAL A 1 95 ? 1.711 -11.579 1.698 1.00 98.06 95 VAL A O 1
ATOM 772 N N . ASP A 1 96 ? 0.050 -13.056 2.015 1.00 98.19 96 ASP A N 1
ATOM 773 C CA . ASP A 1 96 ? 0.766 -14.222 1.504 1.00 98.19 96 ASP A CA 1
ATOM 774 C C . ASP A 1 96 ? 1.097 -14.072 0.018 1.00 98.19 96 ASP A C 1
ATOM 776 O O . ASP A 1 96 ? 2.235 -14.322 -0.384 1.00 98.19 96 ASP A O 1
ATOM 780 N N . GLU A 1 97 ? 0.167 -13.568 -0.795 1.00 98.25 97 GLU A N 1
ATOM 781 C CA . GLU A 1 97 ? 0.411 -13.275 -2.209 1.00 98.25 97 GLU A CA 1
ATOM 782 C C . GLU A 1 97 ? 1.511 -12.215 -2.395 1.00 98.25 97 GLU A C 1
ATOM 784 O O . GLU A 1 97 ? 2.408 -12.364 -3.235 1.00 98.25 97 GLU A O 1
ATOM 789 N N . LEU A 1 98 ? 1.480 -11.140 -1.602 1.00 97.88 98 LEU A N 1
ATOM 790 C CA . LEU A 1 98 ? 2.538 -10.130 -1.613 1.00 97.88 98 LEU A CA 1
ATOM 791 C C . LEU A 1 98 ? 3.881 -10.733 -1.183 1.00 97.88 98 LEU A C 1
ATOM 793 O O . LEU A 1 98 ? 4.897 -10.523 -1.849 1.00 97.88 98 LEU A O 1
ATOM 797 N N . ASN A 1 99 ? 3.889 -11.527 -0.115 1.00 98.31 99 ASN A N 1
ATOM 798 C CA . ASN A 1 99 ? 5.081 -12.203 0.377 1.00 98.31 99 ASN A CA 1
ATOM 799 C C . ASN A 1 99 ? 5.654 -13.183 -0.647 1.00 98.31 99 ASN A C 1
ATOM 801 O O . ASN A 1 99 ? 6.873 -13.245 -0.792 1.00 98.31 99 ASN A O 1
ATOM 805 N N . GLU A 1 100 ? 4.833 -13.911 -1.403 1.00 98.38 100 GLU A N 1
ATOM 806 C CA . GLU A 1 100 ? 5.323 -14.773 -2.482 1.00 98.38 100 GLU A CA 1
ATOM 807 C C . GLU A 1 100 ? 6.004 -13.973 -3.591 1.00 98.38 100 GLU A C 1
ATOM 809 O O . GLU A 1 100 ? 7.075 -14.367 -4.064 1.00 98.38 100 GLU A O 1
ATOM 814 N N . ARG A 1 101 ? 5.461 -12.811 -3.965 1.00 97.25 101 ARG A N 1
ATOM 815 C CA . ARG A 1 101 ? 6.104 -11.914 -4.939 1.00 97.25 101 ARG A CA 1
ATOM 816 C C . ARG A 1 101 ? 7.416 -11.333 -4.404 1.00 97.25 101 ARG A C 1
ATOM 818 O O . ARG A 1 101 ? 8.401 -11.270 -5.142 1.00 97.25 101 ARG A O 1
ATOM 825 N N . ILE A 1 102 ? 7.478 -10.999 -3.114 1.00 97.44 102 ILE A N 1
ATOM 826 C CA . ILE A 1 102 ? 8.720 -10.579 -2.444 1.00 97.44 102 ILE A CA 1
ATOM 827 C C . ILE A 1 102 ? 9.748 -11.718 -2.449 1.00 97.44 102 ILE A C 1
ATOM 829 O O . ILE A 1 102 ? 10.891 -11.500 -2.846 1.00 97.44 102 ILE A O 1
ATOM 833 N N . LYS A 1 103 ? 9.356 -12.947 -2.085 1.00 97.88 103 LYS A N 1
ATOM 834 C CA . LYS A 1 103 ? 10.236 -14.129 -2.120 1.00 97.88 103 LYS A CA 1
ATOM 835 C C . LYS A 1 103 ? 10.767 -14.392 -3.527 1.00 97.88 103 LYS A C 1
ATOM 837 O O . LYS A 1 103 ? 11.947 -14.693 -3.676 1.00 97.88 103 LYS A O 1
ATOM 842 N N . GLN A 1 104 ? 9.928 -14.284 -4.558 1.00 96.75 104 GLN A N 1
ATOM 843 C CA . GLN A 1 104 ? 10.352 -14.452 -5.951 1.00 96.75 104 GLN A CA 1
ATOM 844 C C . GLN A 1 104 ? 11.438 -13.445 -6.335 1.00 96.75 104 GLN A C 1
ATOM 846 O O . GLN A 1 104 ? 12.472 -13.848 -6.866 1.00 96.75 104 GLN A O 1
ATOM 851 N N . TRP A 1 105 ? 11.256 -12.165 -6.002 1.00 96.25 105 TRP A N 1
ATOM 852 C CA . TRP A 1 105 ? 12.280 -11.154 -6.261 1.00 96.25 105 TRP A CA 1
ATOM 853 C C . TRP A 1 105 ? 13.550 -11.384 -5.432 1.00 96.25 105 TRP A C 1
ATOM 855 O O . TRP A 1 105 ? 14.644 -11.279 -5.970 1.00 96.25 105 TRP A O 1
ATOM 865 N N . LEU A 1 106 ? 13.437 -11.775 -4.159 1.00 95.31 106 LEU A N 1
ATOM 866 C CA . LEU A 1 106 ? 14.601 -12.088 -3.319 1.00 95.31 106 LEU A CA 1
ATOM 867 C C . LEU A 1 106 ? 15.420 -13.276 -3.852 1.00 95.31 106 LEU A C 1
ATOM 869 O O . LEU A 1 106 ? 16.637 -13.299 -3.681 1.00 95.31 106 LEU A O 1
ATOM 873 N N . ARG A 1 107 ? 14.779 -14.250 -4.512 1.00 96.38 107 ARG A N 1
ATOM 874 C CA . ARG A 1 107 ? 15.464 -15.382 -5.166 1.00 96.38 107 ARG A CA 1
ATOM 875 C C . ARG A 1 107 ? 16.216 -14.964 -6.432 1.00 96.38 107 ARG A C 1
ATOM 877 O O . ARG A 1 107 ? 17.257 -15.543 -6.725 1.00 96.38 107 ARG A O 1
ATOM 884 N N . ALA A 1 108 ? 15.693 -13.992 -7.178 1.00 95.50 108 ALA A N 1
ATOM 885 C CA . ALA A 1 108 ? 16.291 -13.491 -8.414 1.00 95.50 108 ALA A CA 1
ATOM 886 C C . ALA A 1 108 ? 16.161 -11.956 -8.510 1.00 95.50 108 ALA A C 1
ATOM 888 O O . ALA A 1 108 ? 15.294 -11.453 -9.234 1.00 95.50 108 ALA A O 1
ATOM 889 N N . PRO A 1 109 ? 17.001 -11.195 -7.780 1.00 92.94 109 PRO A N 1
ATOM 890 C CA . PRO A 1 109 ? 16.874 -9.746 -7.729 1.00 92.94 109 PRO A CA 1
ATOM 891 C C . PRO A 1 109 ? 17.143 -9.106 -9.091 1.00 92.94 109 PRO A C 1
ATOM 893 O O . PRO A 1 109 ? 18.193 -9.307 -9.699 1.00 92.94 109 PRO A O 1
ATOM 896 N N . SER A 1 110 ? 16.198 -8.288 -9.548 1.00 91.12 110 SER A N 1
ATOM 897 C CA . SER A 1 110 ? 16.326 -7.481 -10.763 1.00 91.12 110 SER A CA 1
ATOM 898 C C . SER A 1 110 ? 16.233 -5.989 -10.447 1.00 91.12 110 SER A C 1
ATOM 900 O O . SER A 1 110 ? 15.335 -5.574 -9.704 1.00 91.12 110 SER A O 1
ATOM 902 N N . GLY A 1 111 ? 17.078 -5.179 -11.088 1.00 90.75 111 GLY A N 1
ATOM 903 C CA . GLY A 1 111 ? 17.051 -3.720 -10.980 1.00 90.75 111 GLY A CA 1
ATOM 904 C C . GLY A 1 111 ? 17.884 -3.173 -9.809 1.00 90.75 111 GLY A C 1
ATOM 905 O O . GLY A 1 111 ? 18.866 -3.801 -9.413 1.00 90.75 111 GLY A O 1
ATOM 906 N N . PRO A 1 112 ? 17.550 -1.981 -9.279 1.00 93.12 112 PRO A N 1
ATOM 907 C CA . PRO A 1 112 ? 18.320 -1.348 -8.214 1.00 93.12 112 PRO A CA 1
ATOM 908 C C . PRO A 1 112 ? 18.245 -2.153 -6.912 1.00 93.12 112 PRO A C 1
ATOM 910 O O . PRO A 1 112 ? 17.198 -2.700 -6.567 1.00 93.12 112 PRO A O 1
ATOM 913 N N . ASN A 1 113 ? 19.349 -2.187 -6.162 1.00 90.31 113 ASN A N 1
ATOM 914 C CA . ASN A 1 113 ? 19.401 -2.873 -4.875 1.00 90.31 113 ASN A CA 1
ATOM 915 C C . ASN A 1 113 ? 18.695 -2.035 -3.800 1.00 90.31 113 ASN A C 1
ATOM 917 O O . ASN A 1 113 ? 19.257 -1.082 -3.262 1.00 90.31 113 ASN A O 1
ATOM 921 N N . ILE A 1 114 ? 17.436 -2.371 -3.534 1.00 93.12 114 ILE A N 1
ATOM 922 C CA . ILE A 1 114 ? 16.583 -1.694 -2.561 1.00 93.12 114 ILE A CA 1
ATOM 923 C C . ILE A 1 114 ? 16.092 -2.751 -1.573 1.00 93.12 114 ILE A C 1
ATOM 925 O O . ILE A 1 114 ? 15.563 -3.774 -2.008 1.00 93.12 114 ILE A O 1
ATOM 929 N N . PRO A 1 115 ? 16.234 -2.524 -0.256 1.00 91.44 115 PRO A N 1
ATOM 930 C CA . PRO A 1 115 ? 15.811 -3.499 0.735 1.00 91.44 115 PRO A CA 1
ATOM 931 C C . PRO A 1 115 ? 14.284 -3.634 0.739 1.00 91.44 115 PRO A C 1
ATOM 933 O O . PRO A 1 115 ? 13.563 -2.643 0.900 1.00 91.44 115 PRO A O 1
ATOM 936 N N . VAL A 1 116 ? 13.816 -4.873 0.584 1.00 94.69 116 VAL A N 1
ATOM 937 C CA . VAL A 1 116 ? 12.414 -5.287 0.707 1.00 94.69 116 VAL A CA 1
ATOM 938 C C . VAL A 1 116 ? 12.372 -6.484 1.653 1.00 94.69 116 VAL A C 1
ATOM 940 O O . VAL A 1 116 ? 13.134 -7.435 1.483 1.00 94.69 116 VAL A O 1
ATOM 943 N N . THR A 1 117 ? 11.508 -6.427 2.662 1.00 95.12 117 THR A N 1
ATOM 944 C CA . THR A 1 117 ? 11.348 -7.475 3.679 1.00 95.12 117 THR A CA 1
ATOM 945 C C . THR A 1 117 ? 9.972 -8.107 3.575 1.00 95.12 117 THR A C 1
ATOM 947 O O . THR A 1 117 ? 9.032 -7.471 3.101 1.00 95.12 117 THR A O 1
ATOM 950 N N . LEU A 1 118 ? 9.853 -9.351 4.040 1.00 97.44 118 LEU A N 1
ATOM 951 C CA . LEU A 1 118 ? 8.550 -9.993 4.184 1.00 97.44 118 LEU A CA 1
ATOM 952 C C . LEU A 1 118 ? 7.701 -9.242 5.208 1.00 97.44 118 LEU A C 1
ATOM 954 O O . LEU A 1 118 ? 8.221 -8.678 6.174 1.00 97.44 118 LEU A O 1
ATOM 958 N N . VAL A 1 119 ? 6.400 -9.248 4.964 1.00 97.56 119 VAL A N 1
ATOM 959 C CA . VAL A 1 119 ? 5.391 -8.658 5.831 1.00 97.56 119 VAL A CA 1
ATOM 960 C C . VAL A 1 119 ? 4.884 -9.732 6.784 1.00 97.56 119 VAL A C 1
ATOM 962 O O . VAL A 1 119 ? 4.547 -10.835 6.354 1.00 97.56 119 VAL A O 1
ATOM 965 N N . ASP A 1 120 ? 4.828 -9.414 8.073 1.00 97.75 120 ASP A N 1
ATOM 966 C CA . ASP A 1 120 ? 4.229 -10.295 9.070 1.00 97.75 120 ASP A CA 1
ATOM 967 C C . ASP A 1 120 ? 2.696 -10.216 9.007 1.00 97.75 120 ASP A C 1
ATOM 969 O O . ASP A 1 120 ? 2.100 -9.168 9.271 1.00 97.75 120 ASP A O 1
ATOM 973 N N . ALA A 1 121 ? 2.061 -11.334 8.654 1.00 96.88 121 ALA A N 1
ATOM 974 C CA . ALA A 1 121 ? 0.614 -11.420 8.519 1.0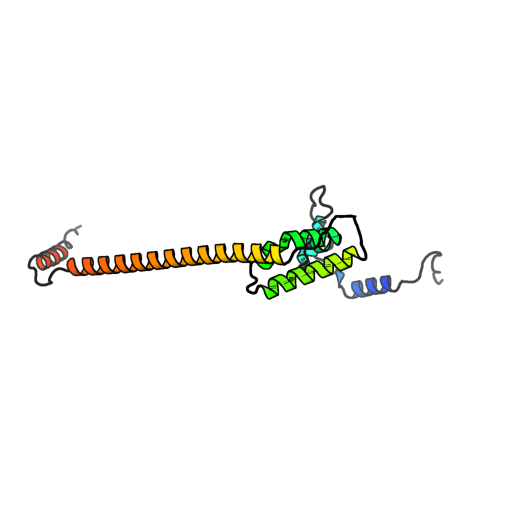0 96.88 121 ALA A CA 1
ATOM 975 C C . ALA A 1 121 ? -0.118 -11.201 9.848 1.00 96.88 121 ALA A C 1
ATOM 977 O O . ALA A 1 121 ? -1.200 -10.616 9.840 1.00 96.88 121 ALA A O 1
ATOM 978 N N . ASP A 1 122 ? 0.453 -11.624 10.978 1.00 97.62 122 ASP A N 1
ATOM 979 C CA . ASP A 1 122 ? -0.203 -11.472 12.278 1.00 97.62 122 ASP A CA 1
ATOM 980 C C . ASP A 1 122 ? -0.246 -10.001 12.697 1.00 97.62 122 ASP A C 1
ATOM 982 O O . ASP A 1 122 ? -1.314 -9.490 13.045 1.00 97.62 122 ASP A O 1
ATOM 986 N N . THR A 1 123 ? 0.873 -9.286 12.538 1.00 97.19 123 THR A N 1
ATOM 987 C CA . THR A 1 123 ? 0.935 -7.833 12.758 1.00 97.19 123 THR A CA 1
ATOM 988 C C . THR A 1 123 ? -0.092 -7.089 11.896 1.00 97.19 123 THR A C 1
ATOM 990 O O . THR A 1 123 ? -0.850 -6.262 12.406 1.00 97.19 123 THR A O 1
ATOM 993 N N . VAL A 1 124 ? -0.182 -7.415 10.601 1.00 97.38 124 VAL A N 1
ATOM 994 C CA . VAL A 1 124 ? -1.141 -6.776 9.680 1.00 97.38 124 VAL A CA 1
ATOM 995 C C . VAL A 1 124 ? -2.591 -7.064 10.069 1.00 97.38 124 VAL A C 1
ATOM 997 O O . VAL A 1 124 ? -3.436 -6.168 10.025 1.00 97.38 124 VAL A O 1
ATOM 1000 N N . VAL A 1 125 ? -2.903 -8.302 10.454 1.00 97.62 125 VAL A N 1
ATOM 1001 C CA . VAL A 1 125 ? -4.249 -8.684 10.899 1.00 97.62 125 VAL A CA 1
ATOM 1002 C C . VAL A 1 125 ? -4.645 -7.915 12.157 1.00 97.62 125 VAL A C 1
ATOM 1004 O O . VAL A 1 125 ? -5.781 -7.444 12.248 1.00 97.62 125 VAL A O 1
ATOM 1007 N N . ASP A 1 126 ? -3.734 -7.750 13.111 1.00 97.25 126 ASP A N 1
ATOM 1008 C CA . ASP A 1 126 ? -4.010 -7.009 14.340 1.00 97.25 126 ASP A CA 1
ATOM 1009 C C . ASP A 1 126 ? -4.256 -5.519 14.077 1.00 97.25 126 ASP A C 1
ATOM 1011 O O . ASP A 1 126 ? -5.199 -4.943 14.629 1.00 97.25 126 ASP A O 1
ATOM 1015 N N . GLU A 1 127 ? -3.470 -4.894 13.200 1.00 96.06 127 GLU A N 1
ATOM 1016 C CA . GLU A 1 127 ? -3.696 -3.514 12.753 1.00 96.06 127 GLU A CA 1
ATOM 1017 C C . GLU A 1 127 ? -5.033 -3.365 12.016 1.00 96.06 127 GLU A C 1
ATOM 1019 O O . GLU A 1 127 ? -5.821 -2.465 12.323 1.00 96.06 127 GLU A O 1
ATOM 1024 N N . TRP A 1 128 ? -5.348 -4.292 11.107 1.00 97.12 128 TRP A N 1
ATOM 1025 C CA . TRP A 1 128 ? -6.620 -4.319 10.384 1.00 97.12 128 TRP A CA 1
ATOM 1026 C C . TRP A 1 128 ? -7.820 -4.469 11.329 1.00 97.12 128 TRP A C 1
ATOM 1028 O O . TRP A 1 128 ? -8.811 -3.743 11.193 1.00 97.12 128 TRP A O 1
ATOM 1038 N N . ARG A 1 129 ? -7.743 -5.368 12.320 1.00 96.00 129 ARG A N 1
ATOM 1039 C CA . ARG A 1 129 ? -8.804 -5.560 13.323 1.00 96.00 129 ARG A CA 1
ATOM 1040 C C . ARG A 1 129 ? -9.035 -4.290 14.137 1.00 96.00 129 ARG A C 1
ATOM 1042 O O . ARG A 1 129 ? -10.192 -3.916 14.330 1.00 96.00 129 ARG A O 1
ATOM 1049 N N . LYS A 1 130 ? -7.966 -3.616 14.578 1.00 95.75 130 LYS A N 1
ATOM 1050 C CA . LYS A 1 130 ? -8.050 -2.341 15.315 1.00 95.75 130 LYS A CA 1
ATOM 1051 C C . LYS A 1 130 ? -8.717 -1.257 14.471 1.00 95.75 130 LYS A C 1
ATOM 1053 O O . LYS A 1 130 ? -9.747 -0.725 14.879 1.00 95.75 130 LYS A O 1
ATOM 1058 N N . ALA A 1 131 ? -8.217 -1.020 13.258 1.00 94.56 131 ALA A N 1
ATOM 1059 C CA . ALA A 1 131 ? -8.765 -0.014 12.347 1.00 94.56 131 ALA A CA 1
ATOM 1060 C C . ALA A 1 131 ? -10.241 -0.282 12.002 1.00 94.56 131 ALA A C 1
ATOM 1062 O O . ALA A 1 131 ? -11.064 0.634 11.914 1.00 94.56 131 ALA A O 1
ATOM 1063 N N . ARG A 1 132 ? -10.615 -1.556 11.839 1.00 94.00 132 ARG A N 1
ATOM 1064 C CA . ARG A 1 132 ? -12.008 -1.952 11.628 1.00 94.00 132 ARG A CA 1
ATOM 1065 C C . ARG A 1 132 ? -12.868 -1.691 12.861 1.00 94.00 132 ARG A C 1
ATOM 1067 O O . ARG A 1 132 ? -13.977 -1.189 12.704 1.00 94.00 132 ARG A O 1
ATOM 1074 N N . ALA A 1 133 ? -12.401 -2.046 14.055 1.00 93.81 133 ALA A N 1
ATOM 1075 C CA . ALA A 1 133 ? -13.146 -1.834 15.292 1.00 93.81 133 ALA A CA 1
ATOM 1076 C C . ALA A 1 133 ? -13.424 -0.342 15.531 1.00 93.81 133 ALA A C 1
ATOM 1078 O O . ALA A 1 133 ? -14.563 0.026 15.814 1.00 93.81 133 ALA A O 1
ATOM 1079 N N . GLU A 1 134 ? -12.422 0.514 15.326 1.00 94.25 134 GLU A N 1
ATOM 1080 C CA . GLU A 1 134 ? -12.554 1.974 15.411 1.00 94.25 134 GLU A CA 1
ATOM 1081 C C . GLU A 1 134 ? -13.591 2.511 14.422 1.00 94.25 134 GLU A C 1
ATOM 1083 O O . GLU A 1 134 ? -14.479 3.279 14.795 1.00 94.25 134 GLU A O 1
ATOM 1088 N N . ARG A 1 135 ? -13.543 2.049 13.168 1.00 92.12 135 ARG A N 1
ATOM 1089 C CA . ARG A 1 135 ? -14.515 2.435 12.141 1.00 92.12 135 ARG A CA 1
ATOM 1090 C C . ARG A 1 135 ? -15.934 1.996 12.497 1.00 92.12 135 ARG A C 1
ATOM 1092 O O . ARG A 1 135 ? -16.853 2.804 12.412 1.00 92.12 135 ARG A O 1
ATOM 1099 N N . MET A 1 136 ? -16.116 0.747 12.925 1.00 92.12 136 MET A N 1
ATOM 1100 C CA . MET A 1 136 ? -17.429 0.240 13.336 1.00 92.12 136 MET A CA 1
ATOM 1101 C C . MET A 1 136 ? -17.976 1.018 14.538 1.00 92.12 136 MET A C 1
ATOM 1103 O O . MET A 1 136 ? -19.168 1.312 14.580 1.00 92.12 136 MET A O 1
ATOM 1107 N N . ALA A 1 137 ? -17.126 1.380 15.503 1.00 94.00 137 ALA A N 1
ATOM 1108 C CA . ALA A 1 137 ? -17.522 2.202 16.642 1.00 94.00 137 ALA A CA 1
ATOM 1109 C C . ALA A 1 137 ? -17.949 3.614 16.205 1.00 94.00 137 ALA A C 1
ATOM 1111 O O . ALA A 1 137 ? -18.985 4.103 16.656 1.00 94.00 137 ALA A O 1
ATOM 1112 N N . ALA A 1 138 ? -17.210 4.241 15.284 1.00 93.69 138 ALA A N 1
ATOM 1113 C CA . ALA A 1 138 ? -17.567 5.542 14.719 1.00 93.69 138 ALA A CA 1
ATOM 1114 C C . ALA A 1 138 ? -18.893 5.491 13.936 1.00 93.69 138 ALA A C 1
ATOM 1116 O O . ALA A 1 138 ? -19.758 6.343 14.127 1.00 93.69 138 ALA A O 1
ATOM 1117 N N . GLU A 1 139 ? -19.100 4.465 13.107 1.00 93.31 139 GLU A N 1
ATOM 1118 C CA . GLU A 1 139 ? -20.356 4.251 12.376 1.00 93.31 139 GLU A CA 1
ATOM 1119 C C . GLU A 1 139 ? -21.542 4.044 13.329 1.00 93.31 139 GLU A C 1
ATOM 1121 O O . GLU A 1 139 ? -22.611 4.626 13.130 1.00 93.31 139 GLU A O 1
ATOM 1126 N N . GLN A 1 140 ? -21.354 3.266 14.400 1.00 93.25 140 GLN A N 1
ATOM 1127 C CA . GLN A 1 140 ? -22.368 3.077 15.438 1.00 93.25 140 GLN A CA 1
ATOM 1128 C C . GLN A 1 140 ? -22.682 4.376 16.179 1.00 93.25 140 GLN A C 1
ATOM 1130 O O . GLN A 1 140 ? -23.848 4.633 16.471 1.00 93.25 140 GLN A O 1
ATOM 1135 N N . GLN A 1 141 ? -21.675 5.200 16.468 1.00 94.19 141 GLN A N 1
ATOM 1136 C CA . GLN A 1 141 ? -21.872 6.493 17.112 1.00 94.19 141 GLN A CA 1
ATOM 1137 C C . GLN A 1 141 ? -22.698 7.429 16.225 1.00 94.19 141 GLN A C 1
ATOM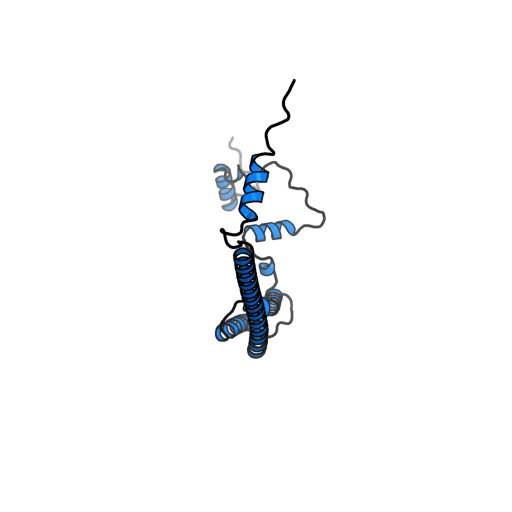 1139 O O . GLN A 1 141 ? -23.712 7.958 16.676 1.00 94.19 141 GLN A O 1
ATOM 1144 N N . VAL A 1 142 ? -22.350 7.541 14.941 1.00 95.81 142 VAL A N 1
ATOM 1145 C CA . VAL A 1 142 ? -23.120 8.332 13.969 1.00 95.81 142 VAL A CA 1
ATOM 1146 C C .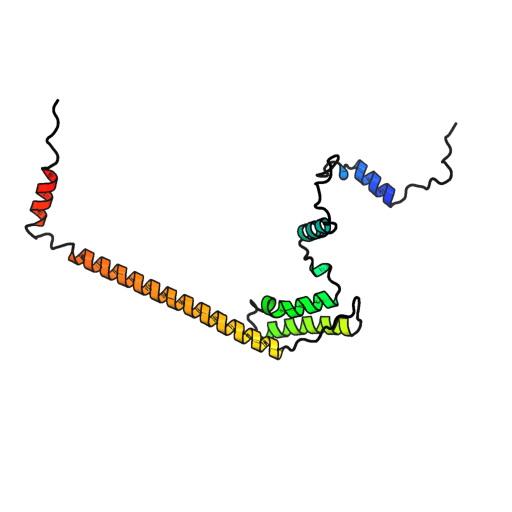 VAL A 1 142 ? -24.553 7.807 13.841 1.00 95.81 142 VAL A C 1
ATOM 1148 O O . VAL A 1 142 ? -25.499 8.591 13.771 1.00 95.81 142 VAL A O 1
ATOM 1151 N N . ALA A 1 143 ? -24.749 6.485 13.833 1.00 94.00 143 ALA A N 1
ATOM 1152 C CA . ALA A 1 143 ? -26.082 5.890 13.791 1.00 94.00 143 ALA A CA 1
ATOM 1153 C C . ALA A 1 143 ? -26.904 6.214 15.052 1.00 94.00 143 ALA A C 1
ATOM 1155 O O . ALA A 1 143 ? -28.082 6.553 14.937 1.00 94.00 143 ALA A O 1
ATOM 1156 N N . ARG A 1 144 ? -26.287 6.166 16.240 1.00 94.44 144 ARG A N 1
ATOM 1157 C CA . ARG A 1 144 ? -26.923 6.533 17.517 1.00 94.44 144 ARG A CA 1
ATOM 1158 C C . ARG A 1 144 ? -27.294 8.007 17.565 1.00 94.44 144 ARG A C 1
ATOM 1160 O O . ARG A 1 144 ? -28.406 8.330 17.961 1.00 94.44 144 ARG A O 1
ATOM 1167 N N . GLU A 1 145 ? -26.403 8.890 17.129 1.00 94.50 145 GLU A N 1
ATOM 1168 C CA . GLU A 1 145 ? -26.662 10.331 17.066 1.00 94.50 145 GLU A CA 1
ATOM 1169 C C . GLU A 1 145 ? -27.809 10.651 16.108 1.00 94.50 145 GLU A C 1
ATOM 1171 O O . GLU A 1 145 ? -28.704 11.419 16.450 1.00 94.50 145 GLU A O 1
ATOM 1176 N N . ARG A 1 146 ? -27.841 10.006 14.936 1.00 94.19 146 ARG A N 1
ATOM 1177 C CA . ARG A 1 146 ? -28.952 10.141 13.985 1.00 94.19 146 ARG A CA 1
ATOM 1178 C C . ARG A 1 146 ? -30.268 9.621 14.554 1.00 94.19 146 ARG A C 1
ATOM 1180 O O . ARG A 1 146 ? -31.292 10.270 14.364 1.00 94.19 146 ARG A O 1
ATOM 1187 N N . ALA A 1 147 ? -30.248 8.486 15.253 1.00 93.00 147 ALA A N 1
ATOM 1188 C CA . ALA A 1 147 ? -31.432 7.946 15.915 1.00 93.00 147 ALA A CA 1
ATOM 1189 C C . ALA A 1 147 ? -31.938 8.896 17.013 1.00 93.00 147 ALA A C 1
ATOM 1191 O O . ALA A 1 147 ? -33.116 9.240 17.021 1.00 93.00 147 ALA A O 1
ATOM 1192 N N . ALA A 1 148 ? -31.044 9.406 17.864 1.00 93.00 148 ALA A N 1
ATOM 1193 C CA . ALA A 1 148 ? -31.386 10.370 18.906 1.00 93.00 148 ALA A CA 1
ATOM 1194 C C . ALA A 1 148 ? -31.932 11.684 18.325 1.00 93.00 148 ALA A C 1
ATOM 1196 O O . ALA A 1 148 ? -32.929 12.209 18.816 1.00 93.00 148 ALA A O 1
ATOM 1197 N N . ALA A 1 149 ? -31.334 12.201 17.248 1.00 91.94 149 ALA A N 1
ATOM 1198 C CA . ALA A 1 149 ? -31.828 13.390 16.557 1.00 91.94 149 ALA A CA 1
ATOM 1199 C C . ALA A 1 149 ? -33.220 13.162 15.944 1.00 91.94 149 ALA A C 1
ATOM 1201 O O . ALA A 1 149 ? -34.081 14.036 16.032 1.00 91.94 149 ALA A O 1
ATOM 1202 N N . ALA A 1 150 ? -33.469 11.982 15.367 1.00 90.94 150 ALA A N 1
ATOM 1203 C CA . ALA A 1 150 ? -34.781 11.613 14.842 1.00 90.94 150 ALA A CA 1
ATOM 1204 C C . ALA A 1 150 ? -35.836 11.494 15.956 1.00 90.94 150 ALA A C 1
ATOM 1206 O O . ALA A 1 150 ? -36.961 11.964 15.788 1.00 90.94 150 ALA A O 1
ATOM 1207 N N . GLU A 1 151 ? -35.478 10.927 17.111 1.00 89.56 151 GLU A N 1
ATOM 1208 C CA . GLU A 1 151 ? -36.354 10.866 18.286 1.00 89.56 151 GLU A CA 1
ATOM 1209 C C . GLU A 1 151 ? -36.673 12.258 18.839 1.00 89.56 151 GLU A C 1
ATOM 1211 O O . GLU A 1 151 ? -37.832 12.550 19.134 1.00 89.56 151 GLU A O 1
ATOM 1216 N N . GLN A 1 152 ? -35.673 13.139 18.933 1.00 85.25 152 GLN A N 1
ATOM 1217 C CA . GLN A 1 152 ? -35.861 14.527 19.360 1.00 85.25 152 GLN A CA 1
ATOM 1218 C C . GLN A 1 152 ? -36.751 15.307 18.390 1.00 85.25 152 GLN A C 1
ATOM 1220 O O . GLN A 1 152 ? -37.659 16.008 18.834 1.00 85.25 152 GLN A O 1
ATOM 1225 N N . ALA A 1 153 ? -36.545 15.154 17.079 1.00 88.62 153 ALA A N 1
ATOM 1226 C CA . ALA A 1 153 ? -37.396 15.760 16.059 1.00 88.62 153 ALA A CA 1
ATOM 1227 C C . ALA A 1 153 ? -38.843 15.255 16.166 1.00 88.62 153 ALA A C 1
ATOM 1229 O O . ALA A 1 153 ? -39.771 16.059 16.219 1.00 88.62 153 ALA A O 1
ATOM 1230 N N . ALA A 1 154 ? -39.044 13.941 16.307 1.00 87.25 154 ALA A N 1
ATOM 1231 C CA . ALA A 1 154 ? -40.372 13.362 16.497 1.00 87.25 154 ALA A CA 1
ATOM 1232 C C . ALA A 1 154 ? -41.035 13.834 17.805 1.00 87.25 154 ALA A C 1
ATOM 1234 O O . ALA A 1 154 ? -42.245 14.054 17.846 1.00 87.25 154 ALA A O 1
ATOM 1235 N N . ALA A 1 155 ? -40.268 14.008 18.885 1.00 86.12 155 ALA A N 1
ATOM 1236 C CA . ALA A 1 155 ? -40.769 14.560 20.141 1.00 86.12 155 ALA A CA 1
ATOM 1237 C C . ALA A 1 155 ? -41.157 16.041 20.000 1.00 86.12 155 ALA A C 1
ATOM 1239 O O . ALA A 1 155 ? -42.228 16.431 20.462 1.00 86.12 155 ALA A O 1
ATOM 1240 N N . ALA A 1 156 ? -40.341 16.845 19.314 1.00 87.31 156 ALA A N 1
ATOM 1241 C CA . ALA A 1 156 ? -40.638 18.245 19.023 1.00 87.31 156 ALA A CA 1
ATOM 1242 C C . ALA A 1 156 ? -41.899 18.389 18.158 1.00 87.31 156 ALA A C 1
ATOM 1244 O O . ALA A 1 156 ? -42.763 19.207 18.465 1.00 87.31 156 ALA A O 1
ATOM 1245 N N . GLU A 1 157 ? -42.061 17.547 17.135 1.00 85.19 157 GLU A N 1
ATOM 1246 C CA . GLU A 1 157 ? -43.280 17.496 16.321 1.00 85.19 157 GLU A CA 1
ATOM 1247 C C . GLU A 1 157 ? -44.513 17.119 17.149 1.00 85.19 157 GLU A C 1
ATOM 1249 O O . GLU A 1 157 ? -45.573 17.728 16.993 1.00 85.19 157 GLU A O 1
ATOM 1254 N N . ARG A 1 158 ? -44.392 16.151 18.068 1.00 85.69 158 ARG A N 1
ATOM 1255 C CA . ARG A 1 158 ? -45.483 15.767 18.981 1.00 85.69 158 ARG A CA 1
ATOM 1256 C C . ARG A 1 158 ? -45.875 16.911 19.911 1.00 85.69 158 ARG A C 1
ATOM 1258 O O . ARG A 1 158 ? -47.068 17.167 20.062 1.00 85.69 158 ARG A O 1
ATOM 1265 N N . LEU A 1 159 ? -44.898 17.604 20.495 1.00 84.81 159 LEU A N 1
ATOM 1266 C CA . LEU A 1 159 ? -45.137 18.763 21.359 1.00 84.81 159 LEU A CA 1
ATOM 1267 C C . LEU A 1 159 ? -45.778 19.912 20.575 1.00 84.81 159 LEU A C 1
ATOM 1269 O O . LEU A 1 159 ? -46.803 20.433 21.004 1.00 84.81 159 LEU A O 1
ATOM 1273 N N . ALA A 1 160 ? -45.270 20.233 19.383 1.00 81.31 160 ALA A N 1
ATOM 1274 C CA . ALA A 1 160 ? -45.862 21.241 18.506 1.00 81.31 160 ALA A CA 1
ATOM 1275 C C . ALA A 1 160 ? -47.303 20.878 18.100 1.00 81.31 160 ALA A C 1
ATOM 1277 O O . ALA A 1 160 ? -48.187 21.737 18.065 1.00 81.31 160 ALA A O 1
ATOM 1278 N N . ALA A 1 161 ? -47.580 19.598 17.835 1.00 79.38 161 ALA A N 1
ATOM 1279 C CA . ALA A 1 161 ? -48.929 19.118 17.551 1.00 79.38 161 ALA A CA 1
ATOM 1280 C C . ALA A 1 161 ? -49.860 19.220 18.774 1.00 79.38 161 ALA A C 1
ATOM 1282 O O . ALA A 1 161 ? -51.044 19.540 18.615 1.00 79.38 161 ALA A O 1
ATOM 1283 N N . GLU A 1 162 ? -49.355 18.964 19.984 1.00 78.75 162 GLU A N 1
ATOM 1284 C CA . GLU A 1 162 ? -50.102 19.115 21.235 1.00 78.75 162 GLU A CA 1
ATOM 1285 C C . GLU A 1 162 ? -50.387 20.589 21.556 1.00 78.75 162 GLU A C 1
ATOM 1287 O O . GLU A 1 162 ? -51.530 20.943 21.851 1.00 78.75 162 GLU A O 1
ATOM 1292 N N . GLU A 1 163 ? -49.401 21.473 21.413 1.00 75.00 163 GLU A N 1
ATOM 1293 C CA . GLU A 1 163 ? -49.573 22.921 21.549 1.00 75.00 163 GLU A CA 1
ATOM 1294 C C . GLU A 1 163 ? -50.573 23.463 20.527 1.00 75.00 163 GLU A C 1
ATOM 1296 O O . GLU A 1 163 ? -51.497 24.186 20.895 1.00 75.00 163 GLU A O 1
ATOM 1301 N N . ALA A 1 164 ? -50.487 23.043 19.261 1.00 73.88 164 ALA A N 1
ATOM 1302 C CA . ALA A 1 164 ? -51.462 23.414 18.238 1.00 73.88 164 ALA A CA 1
ATOM 1303 C C . ALA A 1 164 ? -52.878 22.900 18.562 1.00 73.88 164 ALA A C 1
ATOM 1305 O O . ALA A 1 164 ? -53.872 23.542 18.215 1.00 73.88 164 ALA A O 1
ATOM 1306 N N . ARG A 1 165 ? -53.013 21.741 19.225 1.00 71.00 165 ARG A N 1
ATOM 1307 C CA . ARG A 1 165 ? -54.303 21.256 19.749 1.00 71.00 165 ARG A CA 1
ATOM 1308 C C . ARG A 1 165 ? -54.807 22.119 20.905 1.00 71.00 165 ARG A C 1
ATOM 1310 O O . ARG A 1 165 ? -55.981 22.459 20.884 1.00 71.00 165 ARG A O 1
ATOM 1317 N N . ARG A 1 166 ? -53.954 22.511 21.856 1.00 71.44 166 ARG A N 1
ATOM 1318 C CA . ARG A 1 166 ? -54.332 23.414 22.962 1.00 71.44 166 ARG A CA 1
ATOM 1319 C C . ARG A 1 166 ? -54.708 24.814 22.468 1.00 71.44 166 ARG A C 1
ATOM 1321 O O . ARG A 1 166 ? -55.672 25.393 22.956 1.00 71.44 166 ARG A O 1
ATOM 1328 N N . ALA A 1 167 ? -53.978 25.341 21.485 1.00 65.50 167 ALA A N 1
ATOM 1329 C CA . ALA A 1 167 ? -54.208 26.658 20.892 1.00 65.50 167 ALA A CA 1
ATOM 1330 C C . ALA A 1 167 ? -55.468 26.711 20.012 1.00 65.50 167 ALA A C 1
ATOM 1332 O O . ALA A 1 167 ? -56.099 27.763 19.895 1.00 65.50 167 ALA A O 1
ATOM 1333 N N . ARG A 1 168 ? -55.890 25.574 19.438 1.00 62.62 168 ARG A N 1
ATOM 1334 C CA . ARG A 1 168 ? -57.244 25.399 18.892 1.00 62.62 168 ARG A CA 1
ATOM 1335 C C . ARG A 1 168 ? -58.240 25.305 20.052 1.00 62.62 168 ARG A C 1
ATOM 1337 O O . ARG A 1 168 ? -58.733 24.234 20.388 1.00 62.62 168 ARG A O 1
ATOM 1344 N N . GLY A 1 169 ? -58.495 26.448 20.684 1.00 54.88 169 GLY A N 1
ATOM 1345 C CA . GLY A 1 169 ? -59.462 26.589 21.764 1.00 54.88 169 GLY A CA 1
ATOM 1346 C C . GLY A 1 169 ? -60.855 26.099 21.364 1.00 54.88 169 GLY A C 1
ATOM 1347 O O . GLY A 1 169 ? -61.223 26.112 20.188 1.00 54.88 169 GLY A O 1
ATOM 1348 N N . ASN A 1 170 ? -61.617 25.676 22.375 1.00 55.81 170 ASN A N 1
ATOM 1349 C CA . ASN A 1 170 ? -63.001 25.218 22.271 1.00 55.81 170 ASN A CA 1
ATOM 1350 C C . ASN A 1 170 ? -63.805 26.112 21.295 1.00 55.81 170 ASN A C 1
ATOM 1352 O O . ASN A 1 170 ? -63.951 27.308 21.573 1.00 55.81 170 ASN A O 1
ATOM 1356 N N . PRO A 1 171 ? -64.334 25.580 20.174 1.00 54.03 171 PRO A N 1
ATOM 1357 C CA . PRO A 1 171 ? -65.022 26.374 19.150 1.00 54.03 171 PRO A CA 1
ATOM 1358 C C . PRO A 1 171 ? -66.328 27.033 19.635 1.00 54.03 171 PRO A C 1
ATOM 1360 O O . PRO A 1 171 ? -66.968 27.745 18.869 1.00 54.03 171 PRO A O 1
ATOM 1363 N N . LEU A 1 172 ? -66.703 26.846 20.905 1.00 49.75 172 LEU A N 1
ATOM 1364 C CA . LEU A 1 172 ? -67.845 27.481 21.567 1.00 49.75 172 LEU A CA 1
ATOM 1365 C C . LEU A 1 172 ? -67.451 28.591 22.564 1.00 49.75 172 LEU A C 1
ATOM 1367 O O . LEU A 1 172 ? -68.265 28.987 23.395 1.00 49.75 172 LEU A O 1
ATOM 1371 N N . SER A 1 173 ? -66.218 29.111 22.514 1.00 55.06 173 SER A N 1
A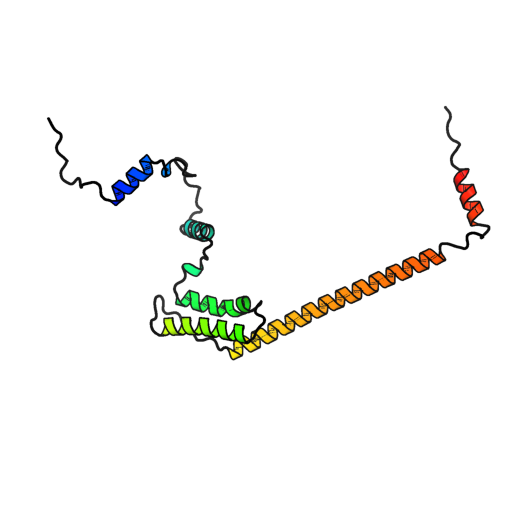TOM 1372 C CA . SER A 1 173 ? -65.849 30.297 23.301 1.00 55.06 173 SER A CA 1
ATOM 1373 C C . SER A 1 173 ? -66.426 31.582 22.670 1.00 55.06 173 SER A C 1
ATOM 1375 O O . SER A 1 173 ? -66.168 31.837 21.492 1.00 55.06 173 SER A O 1
ATOM 1377 N N . PRO A 1 174 ? -67.147 32.445 23.417 1.00 54.44 174 PRO A N 1
ATOM 1378 C CA . PRO A 1 174 ? -67.809 33.644 22.875 1.00 54.44 174 PRO A CA 1
ATOM 1379 C C . PRO A 1 174 ? -66.870 34.653 22.187 1.00 54.44 174 PRO A C 1
ATOM 1381 O O . PRO A 1 174 ? -67.307 35.482 21.391 1.00 54.44 174 PRO A O 1
ATOM 1384 N N . LEU A 1 175 ? -65.569 34.597 22.487 1.00 56.69 175 LEU A N 1
ATOM 1385 C CA . LEU A 1 175 ? -64.581 35.587 22.049 1.00 56.69 175 LEU A CA 1
ATOM 1386 C C . LEU A 1 175 ? -64.032 35.339 20.632 1.00 56.69 175 LEU A C 1
ATOM 1388 O O . LEU A 1 175 ? -63.577 36.279 19.977 1.00 56.69 175 LEU A O 1
ATOM 1392 N N . THR A 1 176 ? -64.082 34.106 20.117 1.00 61.97 176 THR A N 1
ATOM 1393 C CA . THR A 1 176 ? -63.567 33.782 18.772 1.00 61.97 176 THR A CA 1
ATOM 1394 C C . THR A 1 176 ? -64.531 34.201 17.658 1.00 61.97 176 THR A C 1
ATOM 1396 O O . THR A 1 176 ? -64.078 34.637 16.598 1.00 61.97 176 THR A O 1
ATOM 1399 N N . TRP A 1 177 ? -65.845 34.177 17.910 1.00 58.53 177 TRP A N 1
ATOM 1400 C CA . TRP A 1 177 ? -66.874 34.654 16.973 1.00 58.53 177 TRP A CA 1
ATOM 1401 C C . TRP A 1 177 ? -66.781 36.170 16.719 1.00 58.53 177 TRP A C 1
ATOM 1403 O O . TRP A 1 177 ? -66.825 36.614 15.571 1.00 58.53 177 TRP A O 1
ATOM 1413 N N . LEU A 1 178 ? -66.531 36.961 17.769 1.00 60.00 178 LEU A N 1
ATOM 1414 C CA . LEU A 1 178 ? -66.341 38.415 17.674 1.00 60.00 178 LEU A CA 1
ATOM 1415 C C . LEU A 1 178 ? -65.119 38.803 16.827 1.00 60.00 178 LEU A C 1
ATOM 1417 O O . LEU A 1 178 ? -65.196 39.740 16.033 1.00 60.00 178 LEU A O 1
ATOM 1421 N N . ASN A 1 179 ? -64.010 38.066 16.931 1.00 65.56 179 ASN A N 1
ATOM 1422 C CA . ASN A 1 179 ? -62.813 38.338 16.125 1.00 65.56 179 ASN A CA 1
ATOM 1423 C C . ASN A 1 179 ? -62.974 37.939 14.650 1.00 65.56 179 ASN A C 1
ATOM 1425 O O . ASN A 1 179 ? -62.424 38.612 13.775 1.00 65.56 179 ASN A O 1
ATOM 1429 N N . TRP A 1 180 ? -63.757 36.897 14.353 1.00 68.25 180 TRP A N 1
ATOM 1430 C CA . TRP A 1 180 ? -64.123 36.561 12.975 1.00 68.25 180 TRP A CA 1
ATOM 1431 C C . TRP A 1 180 ? -64.995 37.660 12.342 1.00 68.25 180 TRP A C 1
ATOM 1433 O O . TRP A 1 180 ? -64.714 38.097 11.225 1.00 68.25 180 TRP A O 1
ATOM 1443 N N . TRP A 1 181 ? -65.975 38.187 13.086 1.00 62.94 181 TRP A N 1
ATOM 1444 C CA . TRP A 1 181 ? -66.864 39.261 12.622 1.00 62.94 181 TRP A CA 1
ATOM 1445 C C . TRP A 1 181 ? -66.121 40.593 12.406 1.00 62.94 181 TRP A C 1
ATOM 1447 O O . TRP A 1 181 ? -66.294 41.254 11.381 1.00 62.94 181 TRP A O 1
ATOM 1457 N N . ARG A 1 182 ? -65.195 40.947 13.308 1.00 63.31 182 ARG A N 1
ATOM 1458 C CA . ARG A 1 182 ? -64.375 42.172 13.213 1.00 63.31 182 ARG A CA 1
ATOM 1459 C C . ARG A 1 182 ? -63.443 42.180 11.998 1.00 63.31 182 ARG A C 1
ATOM 1461 O O . ARG A 1 182 ? -63.170 43.235 11.434 1.00 63.31 182 ARG A O 1
ATOM 1468 N N . ARG A 1 183 ? -62.981 41.002 11.564 1.00 68.56 183 ARG A N 1
ATOM 1469 C CA . ARG A 1 183 ? -62.108 40.850 10.390 1.00 68.56 183 ARG A CA 1
ATOM 1470 C C . ARG A 1 183 ? -62.860 40.943 9.057 1.00 68.56 183 ARG A C 1
ATOM 1472 O O . ARG A 1 183 ? -62.230 41.253 8.049 1.00 68.56 183 ARG A O 1
ATOM 1479 N N . GLN A 1 184 ? -64.172 40.698 9.034 1.00 66.75 184 GLN A N 1
ATOM 1480 C CA . GLN A 1 184 ? -64.981 40.784 7.809 1.00 66.75 184 GLN A CA 1
ATOM 1481 C C . GLN A 1 184 ? -65.543 42.181 7.520 1.00 66.75 184 GLN A C 1
ATOM 1483 O O . GLN A 1 184 ? -65.733 42.518 6.357 1.00 66.75 184 GLN A O 1
ATOM 1488 N N . LEU A 1 185 ? -65.733 43.031 8.532 1.00 60.47 185 LEU A N 1
ATOM 1489 C CA . LEU A 1 185 ? -66.258 44.388 8.322 1.00 60.47 185 LEU A CA 1
ATOM 1490 C C . LEU A 1 185 ? -65.193 45.460 8.054 1.00 60.47 185 LEU A C 1
ATOM 1492 O O . LEU A 1 185 ? -65.529 46.538 7.587 1.00 60.47 185 LEU A O 1
ATOM 1496 N N . GLY A 1 186 ? -63.908 45.170 8.272 1.00 57.62 186 GLY A N 1
ATOM 1497 C CA . GLY A 1 186 ? -62.816 46.135 8.075 1.00 57.62 186 GLY A CA 1
ATOM 1498 C C . GLY A 1 186 ? -62.283 46.257 6.642 1.00 57.62 186 GLY A C 1
ATOM 1499 O O . GLY A 1 186 ? -61.161 46.719 6.464 1.00 57.62 186 GLY A O 1
ATOM 1500 N N . ARG A 1 187 ? -63.006 45.779 5.618 1.00 56.41 187 ARG A N 1
ATOM 1501 C CA . ARG A 1 187 ? -62.506 45.771 4.230 1.00 56.41 187 ARG A CA 1
ATOM 1502 C C . ARG A 1 187 ? -63.488 46.340 3.205 1.00 56.41 187 ARG A C 1
ATOM 1504 O O . ARG A 1 187 ? -63.584 45.773 2.122 1.00 56.41 187 ARG A O 1
ATOM 1511 N N . ARG A 1 188 ? -64.202 47.429 3.512 1.00 51.75 188 ARG A N 1
ATOM 1512 C CA . ARG A 1 188 ? -64.845 48.312 2.515 1.00 51.75 188 ARG A CA 1
ATOM 1513 C C . ARG A 1 188 ? -65.017 49.721 3.082 1.00 51.75 188 ARG A C 1
ATOM 1515 O O . ARG A 1 188 ? -65.914 49.908 3.883 1.00 51.75 188 ARG A O 1
ATOM 1522 N N . GLU A 1 189 ? -64.142 50.621 2.641 1.00 51.66 189 GLU A N 1
ATOM 1523 C CA . GLU A 1 189 ? -64.112 52.099 2.727 1.00 51.66 189 GLU A CA 1
ATOM 1524 C C . GLU A 1 189 ? -62.607 52.406 2.812 1.00 51.66 189 GLU A C 1
ATOM 1526 O O . GLU A 1 189 ? -61.979 52.155 3.826 1.00 51.66 189 GLU A O 1
ATOM 1531 N N . ASP A 1 190 ? -61.897 52.526 1.690 1.00 46.97 190 ASP A N 1
ATOM 1532 C CA . ASP A 1 190 ? -61.862 53.771 0.930 1.00 46.97 190 ASP A CA 1
ATOM 1533 C C . ASP A 1 190 ? -61.821 53.540 -0.586 1.00 46.97 190 ASP A C 1
ATOM 1535 O O . ASP A 1 190 ? -60.897 52.937 -1.139 1.00 46.97 190 ASP A O 1
ATOM 1539 N N . ARG A 1 191 ? -62.832 54.064 -1.282 1.00 42.38 191 ARG A N 1
ATOM 1540 C CA . ARG A 1 191 ? -62.782 54.328 -2.720 1.00 42.38 191 ARG A CA 1
ATOM 1541 C C . ARG A 1 191 ? -63.698 55.502 -3.026 1.00 42.38 191 ARG A C 1
ATOM 1543 O O . ARG A 1 191 ? -64.904 55.301 -3.031 1.00 42.38 191 ARG A O 1
ATOM 1550 N N . THR A 1 192 ? -63.109 56.660 -3.317 1.00 42.75 192 THR A N 1
ATOM 1551 C CA . THR A 1 192 ? -63.665 57.757 -4.138 1.00 42.75 192 THR A CA 1
ATOM 1552 C C . THR A 1 192 ? -62.709 58.951 -4.101 1.00 42.75 192 THR A C 1
ATOM 1554 O O . THR A 1 192 ? -62.074 59.155 -3.069 1.00 42.75 192 THR A O 1
ATOM 1557 N N . PRO A 1 193 ? -62.768 59.857 -5.082 1.00 57.91 193 PRO A N 1
ATOM 1558 C CA . PRO A 1 193 ? -62.680 59.675 -6.529 1.00 57.91 193 PRO A CA 1
ATOM 1559 C C . PRO A 1 193 ? -61.359 60.229 -7.092 1.00 57.91 193 PRO A C 1
ATOM 1561 O O . PRO A 1 193 ? -60.811 61.193 -6.514 1.00 57.91 193 PRO A O 1
#

pLDDT: mean 85.12, std 13.87, range [42.38, 98.38]

Secondary structure (DSSP, 8-state):
-PPPPPTT-PPPPHHHHHHHHHHHTTTTTT-TTTTSPPP-PPTT-TTHHHHHHHHHTT--GGGGS-HHHHHHHHHHTHHHHTTT---HHHHHHHHHHHHHHHHHHHHS--SS--------HHHHHHHHHHHHHHHHHHHHHHHHHHHHHHHHHHHHHHHHHHHHHHHS--TT-HHHHHHHHHHHHSS------

Sequence (193 aa):
MAERKPPGMGFESWIDKQVREAQERGEFDDLPLAGKPLPPRRQGDEYTWIREKLAAEGESTDALLPTPLRLRKEVHKLPETLRDVRSEQTVRDVVDELNERIKQWLRAPSGPNIPVTLVDADTVVDEWRKARAERMAAEQQVARERAAAAEQAAAAERLAAEEARRARGNPLSPLTWLNWWRRQLGRREDRTP

Organism: NCBI:txid419479

Foldseek 3Di:
DDDDDDPPDDDQDPVNVVVVVCVVVVVVVPDVQVVHDDPDDDPPPPCVVVVVVCVVVVHDPLVVDALQVNLVVCVVCLLVVCQPPDDLVVLLVSLVVSQVSVVVCVVPPDDDDDDDDRDDSVVSSVVNVVSVVVVVVVVVVVVVVVVVVVVVVVVVVVVVVVVVVVVPPDPPDPVVVVVVVVVVPPPDDDDDD

Radius of gyration: 39.16 Å; chains: 1; bounding box: 92×75×95 Å